Protein AF-A0A1B8FZP6-F1 (afdb_monomer_lite)

pLDDT: mean 86.92, std 11.51, range [44.53, 97.69]

Structure (mmCIF, N/CA/C/O backbone):
data_AF-A0A1B8FZP6-F1
#
_entry.id   AF-A0A1B8FZP6-F1
#
loop_
_atom_site.group_PDB
_atom_site.id
_atom_site.type_symbol
_atom_site.label_atom_id
_atom_site.label_alt_id
_atom_site.label_comp_id
_atom_site.label_asym_id
_atom_site.label_entity_id
_atom_site.label_seq_id
_atom_site.pdbx_PDB_ins_code
_atom_site.Cartn_x
_atom_site.Cartn_y
_atom_site.Cartn_z
_atom_site.occupancy
_atom_site.B_iso_or_equiv
_atom_site.auth_seq_id
_atom_site.auth_comp_id
_atom_site.auth_asym_id
_atom_site.auth_atom_id
_atom_site.pdbx_PDB_model_num
ATOM 1 N N . MET A 1 1 ? -27.871 -13.018 2.503 1.00 44.53 1 MET A N 1
ATOM 2 C CA . MET A 1 1 ? -27.371 -13.431 1.171 1.00 44.53 1 MET A CA 1
ATOM 3 C C . MET A 1 1 ? -26.081 -14.205 1.403 1.00 44.53 1 MET A C 1
ATOM 5 O O . MET A 1 1 ? -25.274 -13.705 2.171 1.00 44.53 1 MET A O 1
ATOM 9 N N . SER A 1 2 ? -25.894 -15.414 0.858 1.00 45.62 2 SER A N 1
ATOM 10 C CA . SER A 1 2 ? -24.596 -16.106 0.991 1.00 45.62 2 SER A CA 1
ATOM 11 C C . SER A 1 2 ? -23.583 -15.505 0.010 1.00 45.62 2 SER A C 1
ATOM 13 O O . SER A 1 2 ? -23.972 -15.082 -1.084 1.00 45.62 2 SER A O 1
ATOM 15 N N . LYS A 1 3 ? -22.302 -15.434 0.404 1.00 56.66 3 LYS A N 1
ATOM 16 C CA . LYS A 1 3 ? -21.200 -14.888 -0.419 1.00 56.66 3 LYS A CA 1
ATOM 17 C C . LYS A 1 3 ? -21.149 -15.534 -1.807 1.00 56.66 3 LYS A C 1
ATOM 19 O O . LYS A 1 3 ? -20.927 -14.857 -2.802 1.00 56.66 3 LYS A O 1
ATOM 24 N N . ASP A 1 4 ? -21.467 -16.819 -1.871 1.00 68.25 4 ASP A N 1
ATOM 25 C CA . ASP A 1 4 ? -21.495 -17.668 -3.067 1.00 68.25 4 ASP A CA 1
ATOM 26 C C . ASP A 1 4 ? -22.556 -17.269 -4.110 1.00 68.25 4 ASP A C 1
ATOM 28 O O . ASP A 1 4 ? -22.518 -17.758 -5.236 1.00 68.25 4 ASP A O 1
ATOM 32 N N . LYS A 1 5 ? -23.494 -16.373 -3.774 1.00 73.19 5 LYS A N 1
ATOM 33 C CA . LYS A 1 5 ? -24.527 -15.873 -4.701 1.00 73.19 5 LYS A CA 1
ATOM 34 C C . LYS A 1 5 ? -24.415 -14.380 -4.998 1.00 73.19 5 LYS A C 1
ATOM 36 O O . LYS A 1 5 ? -25.275 -13.836 -5.695 1.00 73.19 5 LYS A O 1
ATOM 41 N N . TRP A 1 6 ? -23.419 -13.690 -4.443 1.00 78.06 6 TRP A N 1
ATOM 42 C CA . TRP A 1 6 ? -23.277 -12.260 -4.682 1.00 78.06 6 TRP A CA 1
ATOM 43 C C . TRP A 1 6 ? -22.688 -11.998 -6.072 1.00 78.06 6 TRP A C 1
ATOM 45 O O . TRP A 1 6 ? -21.746 -12.649 -6.517 1.00 78.06 6 TRP A O 1
ATOM 55 N N . SER A 1 7 ? -23.258 -11.026 -6.777 1.00 75.12 7 SER A N 1
ATOM 56 C CA . SER A 1 7 ? -22.710 -10.493 -8.022 1.00 75.12 7 SER A CA 1
ATOM 57 C C . SER A 1 7 ? -23.027 -9.001 -8.104 1.00 75.12 7 SER A C 1
ATOM 59 O O . SER A 1 7 ? -24.113 -8.593 -7.664 1.00 75.12 7 SER A O 1
ATOM 61 N N . PRO A 1 8 ? -22.131 -8.177 -8.678 1.00 74.06 8 PRO A N 1
ATOM 62 C CA . PRO A 1 8 ? -22.372 -6.749 -8.823 1.00 74.06 8 PRO A CA 1
ATOM 63 C C . PRO A 1 8 ? -23.678 -6.469 -9.573 1.00 74.06 8 PRO A C 1
ATOM 65 O O . PRO A 1 8 ? -24.039 -7.187 -10.505 1.00 74.06 8 PRO A O 1
ATOM 68 N N . ALA A 1 9 ? -24.391 -5.408 -9.187 1.00 77.94 9 ALA A N 1
ATOM 69 C CA . ALA A 1 9 ? -25.675 -5.054 -9.796 1.00 77.94 9 ALA A CA 1
ATOM 70 C C . ALA A 1 9 ? -25.569 -4.862 -11.317 1.00 77.94 9 ALA A C 1
ATOM 72 O O . ALA A 1 9 ? -26.375 -5.417 -12.052 1.00 77.94 9 ALA A O 1
ATOM 73 N N . TYR A 1 10 ? -24.516 -4.189 -11.799 1.00 76.44 10 TYR A N 1
ATOM 74 C CA . TYR A 1 10 ? -24.289 -4.012 -13.238 1.00 76.44 10 TYR A CA 1
ATOM 75 C C . TYR A 1 10 ? -24.167 -5.354 -13.980 1.00 76.44 10 TYR A C 1
ATOM 77 O O . TYR A 1 10 ? -24.717 -5.495 -15.065 1.00 76.44 10 TYR A O 1
ATOM 85 N N . TYR A 1 11 ? -23.530 -6.361 -13.369 1.00 82.62 11 TYR A N 1
ATOM 86 C CA . TYR A 1 11 ? -23.392 -7.695 -13.954 1.00 82.62 11 TYR A CA 1
ATOM 87 C C . TYR A 1 11 ? -24.747 -8.408 -14.024 1.00 82.62 11 TYR A C 1
ATOM 89 O O . TYR A 1 11 ? -25.107 -8.953 -15.063 1.00 82.62 11 TYR A O 1
ATOM 97 N N . ARG A 1 12 ? -25.537 -8.350 -12.942 1.00 85.94 12 ARG A N 1
ATOM 98 C CA . ARG A 1 12 ? -26.891 -8.937 -12.902 1.00 85.94 12 ARG A CA 1
ATOM 99 C C . ARG A 1 12 ? -27.867 -8.250 -13.857 1.00 85.94 12 ARG A C 1
ATOM 101 O O . ARG A 1 12 ? -28.765 -8.897 -14.379 1.00 85.94 12 ARG A O 1
ATOM 108 N N . GLU A 1 13 ? -27.686 -6.955 -14.077 1.00 89.00 13 GLU A N 1
ATOM 109 C CA . GLU A 1 13 ? -28.527 -6.124 -14.940 1.00 89.00 13 GLU A CA 1
ATOM 110 C C . GLU A 1 13 ? -28.041 -6.091 -16.399 1.00 89.00 13 GLU A C 1
ATOM 112 O O . GLU A 1 13 ? -28.610 -5.368 -17.212 1.00 89.00 13 GLU A O 1
ATOM 117 N N . GLY A 1 14 ? -26.979 -6.833 -16.746 1.00 84.94 14 GLY A N 1
ATOM 118 C CA . GLY A 1 14 ? -26.411 -6.840 -18.099 1.00 84.94 14 GLY A CA 1
ATOM 119 C C . GLY A 1 14 ? -25.887 -5.474 -18.554 1.00 84.94 14 GLY A C 1
ATOM 120 O O . GLY A 1 14 ? -25.764 -5.218 -19.751 1.00 84.94 14 GLY A O 1
ATOM 121 N N . ARG A 1 15 ? -25.604 -4.574 -17.608 1.00 84.31 15 ARG A N 1
ATOM 122 C CA . ARG A 1 15 ? -25.088 -3.237 -17.885 1.00 84.31 15 ARG A CA 1
ATOM 123 C C . ARG A 1 15 ? -23.572 -3.265 -17.915 1.00 84.31 15 ARG A C 1
ATOM 125 O O . ARG A 1 15 ? -22.923 -3.825 -17.032 1.00 84.31 15 ARG A O 1
ATOM 132 N N . GLN A 1 16 ? -23.016 -2.570 -18.897 1.00 76.62 16 GLN A N 1
ATOM 133 C CA . GLN A 1 16 ? -21.594 -2.279 -18.917 1.00 76.62 16 GLN A CA 1
ATOM 134 C C . GLN A 1 16 ? -21.249 -1.399 -17.697 1.00 76.62 16 GLN A C 1
ATOM 136 O O . GLN A 1 16 ? -22.043 -0.516 -17.340 1.00 76.62 16 GLN A O 1
ATOM 141 N N . PRO A 1 17 ? -20.126 -1.641 -17.001 1.00 72.56 17 PRO A N 1
ATOM 142 C CA . PRO A 1 17 ? -19.754 -0.819 -15.860 1.00 72.56 17 PRO A CA 1
ATOM 143 C C . PRO A 1 17 ? -19.568 0.638 -16.280 1.00 72.56 17 PRO A C 1
ATOM 145 O O . PRO A 1 17 ? -19.010 0.905 -17.338 1.00 72.56 17 PRO A O 1
ATOM 148 N N . ALA A 1 18 ? -19.991 1.593 -15.448 1.00 72.38 18 ALA A N 1
ATOM 149 C CA . ALA A 1 18 ? -19.976 3.017 -15.805 1.00 72.38 18 ALA A CA 1
ATOM 150 C C . ALA A 1 18 ? -18.572 3.559 -16.155 1.00 72.38 18 ALA A C 1
ATOM 152 O O . ALA A 1 18 ? -18.456 4.544 -16.879 1.00 72.38 18 ALA A O 1
ATOM 153 N N . TRP A 1 19 ? -17.511 2.908 -15.666 1.00 67.38 19 TRP A N 1
ATOM 154 C CA . TRP A 1 19 ? -16.115 3.241 -15.965 1.00 67.38 19 TRP A CA 1
ATOM 155 C C . TRP A 1 19 ? -15.600 2.667 -17.297 1.00 67.38 19 TRP A C 1
ATOM 157 O O . TRP A 1 19 ? -14.504 3.018 -17.715 1.00 67.38 19 TRP A O 1
ATOM 167 N N . GLU A 1 20 ? -16.379 1.826 -17.983 1.00 67.94 20 GLU A N 1
ATOM 168 C CA . GLU A 1 20 ? -16.031 1.212 -19.275 1.00 67.94 20 GLU A CA 1
ATOM 169 C C . GLU A 1 20 ? -16.861 1.759 -20.447 1.00 67.94 20 GLU A C 1
ATOM 171 O O . GLU A 1 20 ? -16.877 1.166 -21.525 1.00 67.94 20 GLU A O 1
ATOM 176 N N . ILE A 1 21 ? -17.553 2.891 -20.272 1.00 71.75 21 ILE A N 1
ATOM 177 C CA . ILE A 1 21 ? -18.423 3.476 -21.308 1.00 71.75 21 ILE A CA 1
ATOM 178 C C . ILE A 1 21 ? -17.965 4.890 -21.686 1.00 71.75 21 ILE A C 1
ATOM 180 O O . ILE A 1 21 ? -17.521 5.673 -20.844 1.00 71.75 21 ILE A O 1
ATOM 184 N N . GLY A 1 22 ? -18.102 5.243 -22.967 1.00 71.19 22 GLY A N 1
ATOM 185 C CA . GLY A 1 22 ? -17.886 6.603 -23.471 1.00 71.19 22 GLY A CA 1
ATOM 186 C C . GLY A 1 22 ? -16.475 7.143 -23.209 1.00 71.19 22 GLY A C 1
ATOM 187 O O . GLY A 1 22 ? -15.486 6.430 -23.354 1.00 71.19 22 GLY A O 1
ATOM 188 N N . ALA A 1 23 ? -16.380 8.414 -22.806 1.00 63.44 23 ALA A N 1
ATOM 189 C CA . ALA A 1 23 ? -15.099 9.071 -22.534 1.00 63.44 23 ALA A CA 1
ATOM 190 C C . ALA A 1 23 ? -14.308 8.423 -21.377 1.00 63.44 23 ALA A C 1
ATOM 192 O O . ALA A 1 23 ? -13.079 8.500 -21.355 1.00 63.44 23 ALA A O 1
ATOM 193 N N . ALA A 1 24 ? -14.996 7.769 -20.430 1.00 61.31 24 ALA A N 1
ATOM 194 C CA . ALA A 1 24 ? -14.360 7.032 -19.337 1.00 61.31 24 ALA A CA 1
ATOM 195 C C . ALA A 1 24 ? -13.670 5.754 -19.842 1.00 61.31 24 ALA A C 1
ATOM 197 O O . ALA A 1 24 ? -12.573 5.445 -19.386 1.00 61.31 24 ALA A O 1
ATOM 198 N N . ALA A 1 25 ? -14.252 5.092 -20.851 1.00 62.78 25 ALA A N 1
ATOM 199 C CA . ALA A 1 25 ? -13.631 3.956 -21.530 1.00 62.78 25 ALA A CA 1
ATOM 200 C C . ALA A 1 25 ? -12.368 4.374 -22.285 1.00 62.78 25 ALA A C 1
ATOM 202 O O . ALA A 1 25 ? -11.366 3.688 -22.234 1.00 62.78 25 ALA A O 1
ATOM 203 N N . SER A 1 26 ? -12.379 5.513 -22.982 1.00 60.22 26 SER A N 1
ATOM 204 C CA . SER A 1 26 ? -11.210 5.964 -23.754 1.00 60.22 26 SER A CA 1
ATOM 205 C C . SER A 1 26 ? -10.079 6.527 -22.887 1.00 60.22 26 SER A C 1
ATOM 207 O O . SER A 1 26 ? -8.923 6.525 -23.307 1.00 60.22 26 SER A O 1
ATOM 209 N N . ASN A 1 27 ? -10.394 6.980 -21.671 1.00 58.28 27 ASN A N 1
ATOM 210 C CA . ASN A 1 27 ? -9.434 7.489 -20.694 1.00 58.28 27 ASN A CA 1
ATOM 211 C C . ASN A 1 27 ? -9.082 6.398 -19.681 1.00 58.28 27 ASN A C 1
ATOM 213 O O . ASN A 1 27 ? -9.227 6.595 -18.471 1.00 58.28 27 ASN A O 1
ATOM 217 N N . PHE A 1 28 ? -8.627 5.244 -20.188 1.00 56.53 28 PHE A N 1
ATOM 218 C CA . PHE A 1 28 ? -8.322 4.071 -19.366 1.00 56.53 28 PHE A CA 1
ATOM 219 C C . PHE A 1 28 ? -7.474 4.434 -18.148 1.00 56.53 28 PHE A C 1
ATOM 221 O O . PHE A 1 28 ? -7.755 3.946 -17.063 1.00 56.53 28 PHE A O 1
ATOM 228 N N . HIS A 1 29 ? -6.548 5.386 -18.285 1.00 60.22 29 HIS A N 1
ATOM 229 C CA . HIS A 1 29 ? -5.888 6.031 -17.161 1.00 60.22 29 HIS A CA 1
ATOM 230 C C . HIS A 1 29 ? -5.467 7.459 -17.543 1.00 60.22 29 HIS A C 1
ATOM 232 O O . HIS A 1 29 ? -5.290 7.747 -18.729 1.00 60.22 29 HIS A O 1
ATOM 238 N N . ASN A 1 30 ? -5.276 8.355 -16.564 1.00 60.34 30 ASN A N 1
ATOM 239 C CA . ASN A 1 30 ? -4.658 9.666 -16.801 1.00 60.34 30 ASN A CA 1
ATOM 240 C C . ASN A 1 30 ? -3.215 9.453 -17.280 1.00 60.34 30 ASN A C 1
ATOM 242 O O . ASN A 1 30 ? -2.297 9.330 -16.463 1.00 60.34 30 ASN A O 1
ATOM 246 N N . ARG A 1 31 ? -3.042 9.334 -18.603 1.00 63.56 31 ARG A N 1
ATOM 247 C CA . ARG A 1 31 ? -1.748 9.081 -19.234 1.00 63.56 31 ARG A CA 1
ATOM 248 C C . ARG A 1 31 ? -0.778 10.187 -18.852 1.00 63.56 31 ARG A C 1
ATOM 250 O O . ARG A 1 31 ? -1.073 11.369 -19.013 1.00 63.56 31 ARG A O 1
ATOM 257 N N . PHE A 1 32 ? 0.390 9.792 -18.374 1.00 63.59 32 PHE A N 1
ATOM 258 C CA . PHE A 1 32 ? 1.458 10.700 -17.997 1.00 63.59 32 PHE A CA 1
ATOM 259 C C . PHE A 1 32 ? 2.781 10.176 -18.535 1.00 63.59 32 PHE A C 1
ATOM 261 O O . PHE A 1 32 ? 3.175 9.050 -18.241 1.00 63.59 32 PHE A O 1
ATOM 268 N N . GLY A 1 33 ? 3.466 10.990 -19.339 1.00 64.25 33 GLY A N 1
ATOM 269 C CA . GLY A 1 33 ? 4.752 10.604 -19.920 1.00 64.25 33 GLY A CA 1
ATOM 270 C C . GLY A 1 33 ? 4.682 9.376 -20.840 1.00 64.25 33 GLY A C 1
ATOM 271 O O . GLY A 1 33 ? 5.640 8.612 -20.890 1.00 64.25 33 GLY A O 1
ATOM 272 N N . GLY A 1 34 ? 3.561 9.162 -21.541 1.00 71.81 34 GLY A N 1
ATOM 273 C CA . GLY A 1 34 ? 3.368 8.045 -22.474 1.00 71.81 34 GLY A CA 1
ATOM 274 C C . GLY A 1 34 ? 2.282 7.072 -22.014 1.00 71.81 34 GLY A C 1
ATOM 275 O O . GLY A 1 34 ? 1.134 7.470 -21.826 1.00 71.81 34 GLY A O 1
ATOM 276 N N . GLU A 1 35 ? 2.635 5.795 -21.857 1.00 69.44 35 GLU A N 1
ATOM 277 C CA . GLU A 1 35 ? 1.690 4.723 -21.493 1.00 69.44 35 GLU A CA 1
ATOM 278 C C . GLU A 1 35 ? 1.481 4.547 -19.981 1.00 69.44 35 GLU A C 1
ATOM 280 O O . GLU A 1 35 ? 0.660 3.732 -19.564 1.00 69.44 35 GLU A O 1
ATOM 285 N N . LYS A 1 36 ? 2.195 5.320 -19.155 1.00 72.50 36 LYS A N 1
ATOM 286 C CA . LYS A 1 36 ? 2.091 5.250 -17.695 1.00 72.50 36 LYS A CA 1
ATOM 287 C C . LYS A 1 36 ? 0.915 6.064 -17.179 1.00 72.50 36 LYS A C 1
ATOM 289 O O . LYS A 1 36 ? 0.437 6.987 -17.837 1.00 72.50 36 LYS A O 1
ATOM 294 N N . TYR A 1 37 ? 0.498 5.762 -15.957 1.00 76.94 37 TYR A N 1
ATOM 295 C CA . TYR A 1 37 ? -0.507 6.528 -15.235 1.00 76.94 37 TYR A CA 1
ATOM 296 C C . TYR A 1 37 ? -0.031 6.915 -13.847 1.00 76.94 37 TYR A C 1
ATOM 298 O O . TYR A 1 37 ? 0.547 6.112 -13.118 1.00 76.94 37 TYR A O 1
ATOM 306 N N . LEU A 1 38 ? -0.292 8.169 -13.477 1.00 72.50 38 LEU A N 1
ATOM 307 C CA . LEU A 1 38 ? 0.075 8.670 -12.155 1.00 72.50 38 LEU A CA 1
ATOM 308 C C . LEU A 1 38 ? -0.921 8.234 -11.091 1.00 72.50 38 LEU A C 1
ATOM 310 O O . LEU A 1 38 ? -0.531 7.899 -9.985 1.00 72.50 38 LEU A O 1
ATOM 314 N N . TRP A 1 39 ? -2.205 8.209 -11.397 1.00 77.75 39 TRP A N 1
ATOM 315 C CA . TRP A 1 39 ? -3.242 7.878 -10.432 1.00 77.75 39 TRP A CA 1
ATOM 316 C C . TRP A 1 39 ? -4.401 7.230 -11.182 1.00 77.75 39 TRP A C 1
ATOM 318 O O . TRP A 1 39 ? -4.593 7.472 -12.377 1.00 77.75 39 TRP A O 1
ATOM 328 N N . GLY A 1 40 ? -5.172 6.388 -10.500 1.00 76.25 40 GLY A N 1
ATOM 329 C CA . GLY A 1 40 ? -6.408 5.831 -11.056 1.00 76.25 40 GLY A CA 1
ATOM 330 C C . GLY A 1 40 ? -7.380 6.899 -11.602 1.00 76.25 40 GLY A C 1
ATOM 331 O O . GLY A 1 40 ? -7.254 8.104 -11.361 1.00 76.25 40 GLY A O 1
ATOM 332 N N . ASN A 1 41 ? -8.432 6.464 -12.272 1.00 76.88 41 ASN A N 1
ATOM 333 C CA . ASN A 1 41 ? -9.365 7.320 -13.014 1.00 76.88 41 ASN A CA 1
ATOM 334 C C . ASN A 1 41 ? -10.710 7.586 -12.304 1.00 76.88 41 ASN A C 1
ATOM 336 O O . ASN A 1 41 ? -11.557 8.290 -12.845 1.00 76.88 41 ASN A O 1
ATOM 340 N N . THR A 1 42 ? -10.908 7.072 -11.089 1.00 80.94 42 THR A N 1
ATOM 341 C CA . THR A 1 42 ? -12.158 7.196 -10.314 1.00 80.94 42 THR A CA 1
ATOM 342 C C . THR A 1 42 ? -11.995 8.013 -9.020 1.00 80.94 42 THR A C 1
ATOM 344 O O . THR A 1 42 ? -10.919 8.037 -8.424 1.00 80.94 42 THR A O 1
ATOM 347 N N . PRO A 1 43 ? -13.044 8.668 -8.502 1.00 85.38 43 PRO A N 1
ATOM 348 C CA . PRO A 1 43 ? -13.005 9.236 -7.154 1.00 85.38 43 PRO A CA 1
ATOM 349 C C . PRO A 1 43 ? -12.700 8.172 -6.091 1.00 85.38 43 PRO A C 1
ATOM 351 O O . PRO A 1 43 ? -13.016 6.997 -6.271 1.00 85.38 43 PRO A O 1
ATOM 354 N N . ALA A 1 44 ? -12.113 8.577 -4.962 1.00 91.25 44 ALA A N 1
ATOM 355 C CA . ALA A 1 44 ? -11.909 7.667 -3.840 1.00 91.25 44 ALA A CA 1
ATOM 356 C C . ALA A 1 44 ? -13.261 7.180 -3.297 1.00 91.25 44 ALA A C 1
ATOM 358 O O . ALA A 1 44 ? -14.132 7.978 -2.957 1.00 91.25 44 ALA A O 1
ATOM 359 N N . MET A 1 45 ? -13.417 5.863 -3.207 1.00 92.69 45 MET A N 1
ATOM 360 C CA . MET A 1 45 ? -14.633 5.200 -2.734 1.00 92.69 45 MET A CA 1
ATOM 361 C C . MET A 1 45 ? -14.290 4.268 -1.583 1.00 92.69 45 MET A C 1
ATOM 363 O O . MET A 1 45 ? -13.237 3.626 -1.604 1.00 92.69 45 MET A O 1
ATOM 367 N N . ASP A 1 46 ? -15.196 4.197 -0.617 1.00 94.88 46 ASP A N 1
ATOM 368 C CA . ASP A 1 46 ? -15.208 3.149 0.391 1.00 94.88 46 ASP A CA 1
ATOM 369 C C . ASP A 1 46 ? -15.785 1.883 -0.240 1.00 94.88 46 ASP A C 1
ATOM 371 O O . ASP A 1 46 ? -16.980 1.802 -0.518 1.00 94.88 46 ASP A O 1
ATOM 375 N N . VAL A 1 47 ? -14.896 0.942 -0.550 1.00 92.56 47 VAL A N 1
ATOM 376 C CA . VAL A 1 47 ? -15.259 -0.298 -1.243 1.00 92.56 47 VAL A CA 1
ATOM 377 C C . VAL A 1 47 ? -15.941 -1.275 -0.289 1.00 92.56 47 VAL A C 1
ATOM 379 O O . VAL A 1 47 ? -16.745 -2.087 -0.738 1.00 92.56 47 VAL A O 1
ATOM 382 N N . LEU A 1 48 ? -15.641 -1.191 1.010 1.00 94.25 48 LEU A N 1
ATOM 383 C CA . LEU A 1 48 ? -16.246 -2.058 2.013 1.00 94.25 48 LEU A CA 1
ATOM 384 C C . LEU A 1 48 ? -17.648 -1.575 2.371 1.00 94.25 48 LEU A C 1
ATOM 386 O O . LEU A 1 48 ? -18.558 -2.389 2.386 1.00 94.25 48 LEU A O 1
ATOM 390 N N . ASN A 1 49 ? -17.818 -0.276 2.645 1.00 94.00 49 ASN A N 1
ATOM 391 C CA . ASN A 1 49 ? -19.084 0.326 3.080 1.00 94.00 49 ASN A CA 1
ATOM 392 C C . ASN A 1 49 ? -19.819 -0.557 4.113 1.00 94.00 49 ASN A C 1
ATOM 394 O O . ASN A 1 49 ? -20.978 -0.940 3.922 1.00 94.00 49 ASN A O 1
ATOM 398 N N . LEU A 1 50 ? -19.086 -0.931 5.172 1.00 92.00 50 LEU A N 1
ATOM 399 C CA . LEU A 1 50 ? -19.396 -2.075 6.040 1.00 92.00 50 LEU A CA 1
ATOM 400 C C . LEU A 1 50 ? -20.826 -2.040 6.580 1.00 92.00 50 LEU A C 1
ATOM 402 O O . LEU A 1 50 ? -21.525 -3.044 6.558 1.00 92.00 50 LEU A O 1
ATOM 406 N N . GLU A 1 51 ? -21.271 -0.876 7.051 1.00 90.62 51 GLU A N 1
ATOM 407 C CA . GLU A 1 51 ? -22.598 -0.702 7.643 1.00 90.62 51 GLU A CA 1
ATOM 408 C C . GLU A 1 51 ? -23.732 -1.033 6.664 1.00 90.62 51 GLU A C 1
ATOM 410 O O . GLU A 1 51 ? -24.730 -1.631 7.059 1.00 90.62 51 GLU A O 1
ATOM 415 N N . GLN A 1 52 ? -23.575 -0.664 5.392 1.00 90.62 52 GLN A N 1
ATOM 416 C CA . GLN A 1 52 ? -24.617 -0.815 4.373 1.00 90.62 52 GLN A CA 1
ATOM 417 C C . GLN A 1 52 ? -24.545 -2.159 3.640 1.00 90.62 52 GLN A C 1
ATOM 419 O O . GLN A 1 52 ? -25.545 -2.595 3.069 1.00 90.62 52 GLN A O 1
ATOM 424 N N . ASN A 1 53 ? -23.375 -2.801 3.630 1.00 90.25 53 ASN A N 1
ATOM 425 C CA . ASN A 1 53 ? -23.150 -4.059 2.927 1.00 90.25 53 ASN A CA 1
ATOM 426 C C . ASN A 1 53 ? -23.318 -5.267 3.862 1.00 90.25 53 ASN A C 1
ATOM 428 O O . ASN A 1 53 ? -24.329 -5.968 3.792 1.00 90.25 53 ASN A O 1
ATOM 432 N N . GLU A 1 54 ? -22.343 -5.531 4.732 1.00 88.94 54 GLU A N 1
ATOM 433 C CA . GLU A 1 54 ? -22.356 -6.682 5.644 1.00 88.94 54 GLU A CA 1
ATOM 434 C C . GLU A 1 54 ? -23.073 -6.399 6.976 1.00 88.94 54 GLU A C 1
ATOM 436 O O . GLU A 1 54 ? -23.528 -7.330 7.646 1.00 88.94 54 GLU A O 1
ATOM 441 N N . GLY A 1 55 ? -23.203 -5.124 7.343 1.00 89.75 55 GLY A N 1
ATOM 442 C CA . GLY A 1 55 ? -23.750 -4.653 8.610 1.00 89.75 55 GLY A CA 1
ATOM 443 C C . GLY A 1 55 ? -22.710 -4.590 9.733 1.00 89.75 55 GLY A C 1
ATOM 444 O O . GLY A 1 55 ? -21.727 -5.326 9.758 1.00 89.75 55 GLY A O 1
ATOM 445 N N . LEU A 1 56 ? -22.960 -3.732 10.727 1.00 88.62 56 LEU A N 1
ATOM 446 C CA . LEU A 1 56 ? -22.055 -3.528 11.874 1.00 88.62 56 LEU A CA 1
ATOM 447 C C . LEU A 1 56 ? -21.894 -4.766 12.772 1.00 88.62 56 LEU A C 1
ATOM 449 O O . LEU A 1 56 ? -20.939 -4.853 13.536 1.00 88.62 56 LEU A O 1
ATOM 453 N N . ASN A 1 57 ? -22.818 -5.723 12.672 1.00 90.06 57 ASN A N 1
ATOM 454 C CA . ASN A 1 57 ? -22.782 -6.978 13.424 1.00 90.06 57 ASN A CA 1
ATOM 455 C C . ASN A 1 57 ? -21.995 -8.085 12.700 1.00 90.06 57 ASN A C 1
ATOM 457 O O . ASN A 1 57 ? -22.031 -9.238 13.133 1.00 90.06 57 ASN A O 1
ATOM 461 N N . TYR A 1 58 ? -21.338 -7.776 11.578 1.00 89.94 58 TYR A N 1
ATOM 462 C CA . TYR A 1 58 ? -20.522 -8.744 10.857 1.00 89.94 58 TYR A CA 1
ATOM 463 C C . TYR A 1 58 ? -19.346 -9.200 11.731 1.00 89.94 58 TYR A C 1
ATOM 465 O O . TYR A 1 58 ? -18.547 -8.388 12.188 1.00 89.94 58 TYR A O 1
ATOM 473 N N . ALA A 1 59 ? -19.269 -10.506 11.998 1.00 89.00 59 ALA A N 1
ATOM 474 C CA . ALA A 1 59 ? -18.384 -11.053 13.026 1.00 89.00 59 ALA A CA 1
ATOM 475 C C . ALA A 1 59 ? -17.074 -11.644 12.482 1.00 89.00 59 ALA A C 1
ATOM 477 O O . ALA A 1 59 ? -16.119 -11.781 13.245 1.00 89.00 59 ALA A O 1
ATOM 478 N N . ASP A 1 60 ? -17.024 -11.986 11.193 1.00 93.00 60 ASP A N 1
ATOM 479 C CA . ASP A 1 60 ? -15.889 -12.689 10.590 1.00 93.00 60 ASP A CA 1
ATOM 480 C C . ASP A 1 60 ? -14.776 -11.730 10.146 1.00 93.00 60 ASP A C 1
ATOM 482 O O . ASP A 1 60 ? -15.017 -10.561 9.850 1.00 93.00 60 ASP A O 1
ATOM 486 N N . ASP A 1 61 ? -13.554 -12.242 10.005 1.00 95.38 61 ASP A N 1
ATOM 487 C CA . ASP A 1 61 ? -12.446 -11.480 9.424 1.00 95.38 61 ASP A CA 1
ATOM 488 C C . ASP A 1 61 ? -12.751 -11.042 7.973 1.00 95.38 61 ASP A C 1
ATOM 490 O O . ASP A 1 61 ? -13.444 -11.724 7.204 1.00 95.38 61 ASP A O 1
ATOM 494 N N . ILE A 1 62 ? -12.218 -9.880 7.586 1.00 94.75 62 ILE A N 1
ATOM 495 C CA . ILE A 1 62 ? -12.512 -9.223 6.307 1.00 94.75 62 ILE A CA 1
ATOM 496 C C . ILE A 1 62 ? -11.277 -9.256 5.407 1.00 94.75 62 ILE A C 1
ATOM 498 O O . ILE A 1 62 ? -10.202 -8.769 5.761 1.00 94.75 62 ILE A O 1
ATOM 502 N N . ALA A 1 63 ? -11.446 -9.785 4.194 1.00 95.69 63 ALA A N 1
ATOM 503 C CA . ALA A 1 63 ? -10.432 -9.759 3.146 1.00 95.69 63 ALA A CA 1
ATOM 504 C C . ALA A 1 63 ? -10.884 -8.851 1.995 1.00 95.69 63 ALA A C 1
ATOM 506 O O . ALA A 1 63 ? -11.933 -9.074 1.396 1.00 95.69 63 ALA A O 1
ATOM 507 N N . LEU A 1 64 ? -10.075 -7.841 1.678 1.00 96.12 64 LEU A N 1
ATOM 508 C CA . LEU A 1 64 ? -10.324 -6.871 0.615 1.00 96.12 64 LEU A CA 1
ATOM 509 C C . LEU A 1 64 ? -9.307 -7.050 -0.511 1.00 96.12 64 LEU A C 1
ATOM 511 O O . LEU A 1 64 ? -8.103 -7.118 -0.257 1.00 96.12 64 LEU A O 1
ATOM 515 N N . LEU A 1 65 ? -9.788 -7.081 -1.754 1.00 95.62 65 LEU A N 1
ATOM 516 C CA . LEU A 1 65 ? -8.956 -7.120 -2.955 1.00 95.62 65 LEU A CA 1
ATOM 517 C C . LEU A 1 65 ? -9.138 -5.833 -3.766 1.00 95.62 65 LEU A C 1
ATOM 519 O O . LEU A 1 65 ? -10.203 -5.590 -4.327 1.00 95.62 65 LEU A O 1
ATOM 523 N N . PHE A 1 66 ? -8.068 -5.053 -3.885 1.00 94.81 66 PHE A N 1
ATOM 524 C CA . PHE A 1 66 ? -7.974 -3.908 -4.788 1.00 94.81 66 PHE A CA 1
ATOM 525 C C . PHE A 1 66 ? -7.188 -4.333 -6.030 1.00 94.81 66 PHE A C 1
ATOM 527 O O . PHE A 1 66 ? -5.972 -4.140 -6.119 1.00 94.81 66 PHE A O 1
ATOM 534 N N . ALA A 1 67 ? -7.888 -4.994 -6.954 1.00 91.19 67 ALA A N 1
ATOM 535 C CA . ALA A 1 67 ? -7.305 -5.465 -8.203 1.00 91.19 67 ALA A CA 1
ATOM 536 C C . ALA A 1 67 ? -7.019 -4.294 -9.152 1.00 91.19 67 ALA A C 1
ATOM 538 O O . ALA A 1 67 ? -7.874 -3.423 -9.298 1.00 91.19 67 ALA A O 1
ATOM 539 N N . ALA A 1 68 ? -5.842 -4.285 -9.789 1.00 88.69 68 ALA A N 1
ATOM 540 C CA . ALA A 1 68 ? -5.397 -3.176 -10.646 1.00 88.69 68 ALA A CA 1
ATOM 541 C C . ALA A 1 68 ? -5.578 -1.813 -9.945 1.00 88.69 68 ALA A C 1
ATOM 543 O O . ALA A 1 68 ? -6.198 -0.886 -10.462 1.00 88.69 68 ALA A O 1
ATOM 544 N N . SER A 1 69 ? -5.087 -1.753 -8.703 1.00 89.56 69 SER A N 1
ATOM 545 C CA . SER A 1 69 ? -5.395 -0.698 -7.733 1.00 89.56 69 SER A CA 1
ATOM 546 C C . SER A 1 69 ? -5.094 0.720 -8.219 1.00 89.56 69 SER A C 1
ATOM 548 O O . SER A 1 69 ? -5.785 1.652 -7.807 1.00 89.56 69 SER A O 1
ATOM 550 N N . GLY A 1 70 ? -4.075 0.905 -9.063 1.00 89.06 70 GLY A N 1
ATOM 551 C CA . GLY A 1 70 ? -3.592 2.209 -9.496 1.00 89.06 70 GLY A CA 1
ATOM 552 C C . GLY A 1 70 ? -2.914 2.997 -8.376 1.00 89.06 70 GLY A C 1
ATOM 553 O O . GLY A 1 70 ? -1.736 3.318 -8.443 1.00 89.06 70 GLY A O 1
ATOM 554 N N . ASP A 1 71 ? -3.624 3.329 -7.308 1.00 91.44 71 ASP A N 1
ATOM 555 C CA . ASP A 1 71 ? -3.056 3.988 -6.137 1.00 91.44 71 ASP A CA 1
ATOM 556 C C . ASP A 1 71 ? -3.805 3.610 -4.853 1.00 91.44 71 ASP A C 1
ATOM 558 O O . ASP A 1 71 ? -4.715 2.779 -4.854 1.00 91.44 71 ASP A O 1
ATOM 562 N N . LEU A 1 72 ? -3.400 4.193 -3.723 1.00 94.75 72 LEU A N 1
ATOM 563 C CA . LEU A 1 72 ? -3.979 3.848 -2.428 1.00 94.75 72 LEU A CA 1
ATOM 564 C C . LEU A 1 72 ? -5.310 4.569 -2.142 1.00 94.75 72 LEU A C 1
ATOM 566 O O . LEU A 1 72 ? -5.799 4.441 -1.025 1.00 94.75 72 LEU A O 1
ATOM 570 N N . ARG A 1 73 ? -5.919 5.346 -3.057 1.00 93.44 73 ARG A N 1
ATOM 571 C CA . ARG A 1 73 ? -7.069 6.216 -2.709 1.00 93.44 73 ARG A CA 1
ATOM 572 C C . ARG A 1 73 ? -8.236 5.425 -2.122 1.00 93.44 73 ARG A C 1
ATOM 574 O O . ARG A 1 73 ? -8.849 5.848 -1.146 1.00 93.44 73 ARG A O 1
ATOM 581 N N . HIS A 1 74 ? -8.528 4.270 -2.722 1.00 95.06 74 HIS A N 1
ATOM 582 C CA . HIS A 1 74 ? -9.646 3.422 -2.339 1.00 95.06 74 HIS A CA 1
ATOM 583 C C . HIS A 1 74 ? -9.317 2.708 -1.039 1.00 95.06 74 HIS A C 1
ATOM 585 O O . HIS A 1 74 ? -10.164 2.631 -0.158 1.00 95.06 74 HIS A O 1
ATOM 591 N N . VAL A 1 75 ? -8.064 2.276 -0.881 1.00 96.00 75 VAL A N 1
ATOM 592 C CA . VAL A 1 75 ? -7.558 1.679 0.357 1.00 96.00 75 VAL A CA 1
ATOM 593 C C . VAL A 1 75 ? -7.679 2.668 1.512 1.00 96.00 75 VAL A C 1
ATOM 595 O O . VAL A 1 75 ? -8.302 2.353 2.518 1.00 96.00 75 VAL A O 1
ATOM 598 N N . VAL A 1 76 ? -7.151 3.884 1.353 1.00 95.25 76 VAL A N 1
ATOM 599 C CA . VAL A 1 76 ? -7.194 4.935 2.376 1.00 95.25 76 VAL A CA 1
ATOM 600 C C . VAL A 1 76 ? -8.636 5.292 2.717 1.00 95.25 76 VAL A C 1
ATOM 602 O O . VAL A 1 76 ? -8.980 5.315 3.894 1.00 95.25 76 VAL A O 1
ATOM 605 N N . LYS A 1 77 ? -9.497 5.522 1.715 1.00 96.38 77 LYS A N 1
ATOM 606 C CA . LYS A 1 77 ? -10.902 5.873 1.958 1.00 96.38 77 LYS A CA 1
ATOM 607 C C . LYS A 1 77 ? -11.668 4.752 2.661 1.00 96.38 77 LYS A C 1
ATOM 609 O O . LYS A 1 77 ? -12.426 5.039 3.578 1.00 96.38 77 LYS A O 1
ATOM 614 N N . THR A 1 78 ? -11.438 3.504 2.259 1.00 96.50 78 THR A N 1
ATOM 615 C CA . THR A 1 78 ? -12.058 2.326 2.878 1.00 96.50 78 THR A CA 1
ATOM 616 C C . THR A 1 78 ? -11.602 2.174 4.326 1.00 96.50 78 THR A C 1
ATOM 618 O O . THR A 1 78 ? -12.434 2.095 5.218 1.00 96.50 78 THR A O 1
ATOM 621 N N . ILE A 1 79 ? -10.290 2.215 4.590 1.00 94.38 79 ILE A N 1
ATOM 622 C CA . ILE A 1 79 ? -9.745 2.068 5.949 1.00 94.38 79 ILE A CA 1
ATOM 623 C C . ILE A 1 79 ? -10.198 3.216 6.861 1.00 94.38 79 ILE A C 1
ATOM 625 O O . ILE A 1 79 ? -10.573 2.973 8.003 1.00 94.38 79 ILE A O 1
ATOM 629 N N . ALA A 1 80 ? -10.193 4.458 6.368 1.00 94.31 80 ALA A N 1
ATOM 630 C CA . ALA A 1 80 ? -10.604 5.630 7.145 1.00 94.31 80 ALA A CA 1
ATOM 631 C C . ALA A 1 80 ? -12.096 5.625 7.517 1.00 94.31 80 ALA A C 1
ATOM 633 O O . ALA A 1 80 ? -12.484 6.286 8.476 1.00 94.31 80 ALA A O 1
ATOM 634 N N . ASN A 1 81 ? -12.919 4.902 6.758 1.00 95.44 81 ASN A N 1
ATOM 635 C CA . ASN A 1 81 ? -14.349 4.769 6.997 1.00 95.44 81 ASN A CA 1
ATOM 636 C C . ASN A 1 81 ? -14.714 3.525 7.830 1.00 95.44 81 ASN A C 1
ATOM 638 O O . ASN A 1 81 ? -15.898 3.313 8.091 1.00 95.44 81 ASN A O 1
ATOM 642 N N . ILE A 1 82 ? -13.744 2.703 8.256 1.00 93.62 82 ILE A N 1
ATOM 643 C CA . ILE A 1 82 ? -14.035 1.562 9.133 1.00 93.62 82 ILE A CA 1
ATOM 644 C C . ILE A 1 82 ? -14.625 2.099 10.451 1.00 93.62 82 ILE A C 1
ATOM 646 O O . ILE A 1 82 ? -13.987 2.935 11.101 1.00 93.62 82 ILE A O 1
ATOM 650 N N . PRO A 1 83 ? -15.820 1.636 10.865 1.00 91.56 83 PRO A N 1
ATOM 651 C CA . PRO A 1 83 ? -16.439 2.069 12.110 1.00 91.56 83 PRO A CA 1
ATOM 652 C C . PRO A 1 83 ? -15.542 1.815 13.327 1.00 91.56 83 PRO A C 1
ATOM 654 O O . PRO A 1 83 ? -14.808 0.828 13.399 1.00 91.56 83 PRO A O 1
ATOM 657 N N . GLN A 1 84 ? -15.615 2.699 14.321 1.00 88.94 84 GLN A N 1
ATOM 658 C CA . GLN A 1 84 ? -14.921 2.478 15.590 1.00 88.94 84 GLN A CA 1
ATOM 659 C C . GLN A 1 84 ? -15.509 1.267 16.329 1.00 88.94 84 GLN A C 1
ATOM 661 O O . GLN A 1 84 ? -16.709 1.017 16.267 1.00 88.94 84 GLN A O 1
ATOM 666 N N . 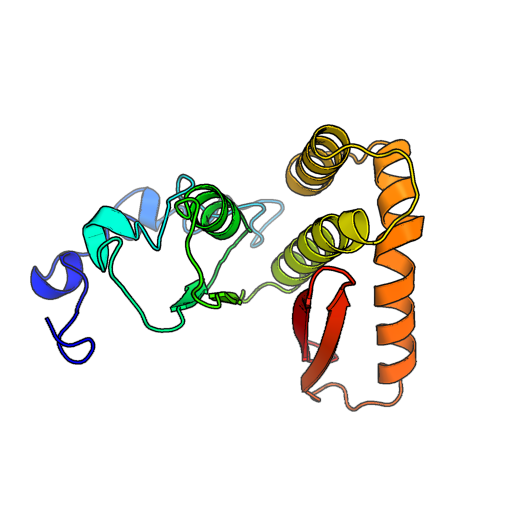GLY A 1 85 ? -14.666 0.530 17.060 1.00 84.81 85 GLY A N 1
ATOM 667 C CA . GLY A 1 85 ? -15.090 -0.630 17.859 1.00 84.81 85 GLY A CA 1
ATOM 668 C C . GLY A 1 85 ? -15.122 -1.963 17.106 1.00 84.81 85 GLY A C 1
ATOM 669 O O . GLY A 1 85 ? -15.418 -2.992 17.705 1.00 84.81 85 GLY A O 1
ATOM 670 N N . ILE A 1 86 ? -14.768 -1.958 15.822 1.00 88.31 86 ILE A N 1
ATOM 671 C CA . ILE A 1 86 ? -14.575 -3.164 15.019 1.00 88.31 86 ILE A CA 1
ATOM 672 C C . ILE A 1 86 ? -13.388 -3.981 15.554 1.00 88.31 86 ILE A C 1
ATOM 674 O O . ILE A 1 86 ? -12.289 -3.454 15.737 1.00 88.31 86 ILE A O 1
ATOM 678 N N . THR A 1 87 ? -13.613 -5.275 15.801 1.00 88.62 87 THR A N 1
ATOM 679 C CA . THR A 1 87 ? -12.606 -6.218 16.328 1.00 88.62 87 THR A CA 1
ATOM 680 C C . THR A 1 87 ? -12.088 -7.200 15.279 1.00 88.62 87 THR A C 1
ATOM 682 O O . THR A 1 87 ? -11.120 -7.914 15.541 1.00 88.62 87 THR A O 1
ATOM 685 N N . GLN A 1 88 ? -12.712 -7.229 14.098 1.00 92.06 88 GLN A N 1
ATOM 686 C CA . GLN A 1 88 ? -12.332 -8.092 12.981 1.00 92.06 88 GLN A CA 1
ATOM 687 C C . GLN A 1 88 ? -10.917 -7.773 12.481 1.00 92.06 88 GLN A C 1
ATOM 689 O O . GLN A 1 88 ? -10.497 -6.611 12.441 1.00 92.06 88 GLN A O 1
ATOM 694 N N . GLN A 1 89 ? -10.187 -8.795 12.029 1.00 93.31 89 GLN A N 1
ATOM 695 C CA . GLN A 1 89 ? -8.932 -8.580 11.316 1.00 93.31 89 GLN A CA 1
ATOM 696 C C . GLN A 1 89 ? -9.195 -8.221 9.855 1.00 93.31 89 GLN A C 1
ATOM 698 O O . GLN A 1 89 ? -10.005 -8.848 9.171 1.00 93.31 89 GLN A O 1
ATOM 703 N N . PHE A 1 90 ? -8.441 -7.243 9.353 1.00 95.19 90 PHE A N 1
ATOM 704 C CA . PHE A 1 90 ? -8.491 -6.825 7.956 1.00 95.19 90 PHE A CA 1
ATOM 705 C C . PHE A 1 90 ? -7.255 -7.298 7.204 1.00 95.19 90 PHE A C 1
ATOM 707 O O . PHE A 1 90 ? -6.126 -6.941 7.542 1.00 95.19 90 PHE A O 1
ATOM 714 N N . THR A 1 91 ? -7.479 -8.044 6.125 1.00 97.19 91 THR A N 1
ATOM 715 C CA . THR A 1 91 ? -6.448 -8.385 5.144 1.00 97.19 91 THR A CA 1
ATOM 716 C C . THR A 1 91 ? -6.704 -7.613 3.861 1.00 97.19 91 THR A C 1
ATOM 718 O O . THR A 1 91 ? -7.665 -7.883 3.147 1.00 97.19 91 THR A O 1
ATOM 721 N N . VAL A 1 92 ? -5.827 -6.664 3.541 1.00 97.50 92 VAL A N 1
ATOM 722 C CA . VAL A 1 92 ? -5.903 -5.888 2.299 1.00 97.50 92 VAL A CA 1
ATOM 723 C C . VAL A 1 92 ? -4.867 -6.412 1.313 1.00 97.50 92 VAL A C 1
ATOM 725 O O . VAL A 1 92 ? -3.668 -6.374 1.579 1.00 97.50 92 VAL A O 1
ATOM 728 N N . THR A 1 93 ? -5.334 -6.892 0.164 1.00 97.38 93 THR A N 1
ATOM 729 C CA . THR A 1 93 ? -4.493 -7.302 -0.961 1.00 97.38 93 THR A CA 1
ATOM 730 C C . THR A 1 93 ? -4.659 -6.312 -2.097 1.00 97.38 93 THR A C 1
ATOM 732 O O . THR A 1 93 ? -5.775 -5.952 -2.464 1.00 97.38 93 THR A O 1
ATOM 735 N N . MET A 1 94 ? -3.545 -5.895 -2.684 1.00 95.88 94 MET A N 1
ATOM 736 C CA . MET A 1 94 ? -3.552 -5.036 -3.856 1.00 95.88 94 MET A CA 1
ATOM 737 C C . MET A 1 94 ? -2.489 -5.465 -4.850 1.00 95.88 94 MET A C 1
ATOM 739 O O . MET A 1 94 ? -1.429 -5.962 -4.465 1.00 95.88 94 MET A O 1
ATOM 743 N N . ASN A 1 95 ? -2.787 -5.273 -6.127 1.00 94.50 95 ASN A N 1
ATOM 744 C CA . ASN A 1 95 ? -1.837 -5.483 -7.203 1.00 94.50 95 ASN A CA 1
ATOM 745 C C . ASN A 1 95 ? -1.972 -4.382 -8.251 1.00 94.50 95 ASN A C 1
ATOM 747 O O . ASN A 1 95 ? -2.948 -3.628 -8.288 1.00 94.50 95 ASN A O 1
ATOM 751 N N . ASP A 1 96 ? -0.962 -4.309 -9.099 1.00 92.12 96 ASP A N 1
ATOM 752 C CA . ASP A 1 96 ? -0.957 -3.479 -10.284 1.00 92.12 96 ASP A CA 1
ATOM 753 C C . ASP A 1 96 ? -0.042 -4.133 -11.328 1.00 92.12 96 ASP A C 1
ATOM 755 O O . ASP A 1 96 ? 0.809 -4.953 -10.966 1.00 92.12 96 ASP A O 1
ATOM 759 N N . ARG A 1 97 ? -0.250 -3.826 -12.612 1.00 88.56 97 ARG A N 1
ATOM 760 C CA . ARG A 1 97 ? 0.613 -4.338 -13.684 1.00 88.56 97 ARG A CA 1
ATOM 761 C C . ARG A 1 97 ? 1.909 -3.531 -13.790 1.00 88.56 97 ARG A C 1
ATOM 763 O O . ARG A 1 97 ? 2.917 -4.072 -14.223 1.00 88.56 97 ARG A O 1
ATOM 770 N N . GLU A 1 98 ? 1.865 -2.244 -13.440 1.00 87.69 98 GLU A N 1
ATOM 771 C CA . GLU A 1 98 ? 2.989 -1.327 -13.590 1.00 87.69 98 GLU A CA 1
ATOM 772 C C . GLU A 1 98 ? 3.851 -1.356 -12.327 1.00 87.69 98 GLU A C 1
ATOM 774 O O . GLU A 1 98 ? 3.401 -1.016 -11.229 1.00 87.69 98 GLU A O 1
ATOM 779 N N . PHE A 1 99 ? 5.125 -1.713 -12.480 1.00 90.44 99 PHE A N 1
ATOM 780 C CA . PHE A 1 99 ? 6.065 -1.769 -11.362 1.00 90.44 99 PHE A CA 1
ATOM 781 C C . PHE A 1 99 ? 6.157 -0.453 -10.593 1.00 90.44 99 PHE A C 1
ATOM 783 O O . PHE A 1 99 ? 6.113 -0.460 -9.365 1.00 90.44 99 PHE A O 1
ATOM 790 N N . ASP A 1 100 ? 6.234 0.677 -11.298 1.00 89.50 100 ASP A N 1
ATOM 791 C CA . ASP A 1 100 ? 6.374 1.997 -10.674 1.00 89.50 100 ASP A CA 1
ATOM 792 C C . ASP A 1 100 ? 5.192 2.326 -9.753 1.00 89.50 100 ASP A C 1
ATOM 794 O O . ASP A 1 100 ? 5.357 2.954 -8.704 1.00 89.50 100 ASP A O 1
ATOM 798 N N . VAL A 1 101 ? 3.999 1.847 -10.111 1.00 90.62 101 VAL A N 1
ATOM 799 C CA . VAL A 1 101 ? 2.795 1.984 -9.295 1.00 90.62 101 VAL A CA 1
ATOM 800 C C . VAL A 1 101 ? 2.908 1.144 -8.027 1.00 90.62 101 VAL A C 1
ATOM 802 O O . VAL A 1 101 ? 2.690 1.659 -6.926 1.00 90.62 101 VAL A O 1
ATOM 805 N N . VAL A 1 102 ? 3.292 -0.131 -8.154 1.00 93.75 102 VAL A N 1
ATOM 806 C CA . VAL A 1 102 ? 3.484 -1.013 -6.993 1.00 93.75 102 VAL A CA 1
ATOM 807 C C . VAL A 1 102 ? 4.587 -0.477 -6.080 1.00 93.75 102 VAL A C 1
ATOM 809 O O . VAL A 1 102 ? 4.413 -0.447 -4.861 1.00 93.75 102 VAL A O 1
ATOM 812 N N . ALA A 1 103 ? 5.690 0.005 -6.652 1.00 94.06 103 ALA A N 1
ATOM 813 C CA . ALA A 1 103 ? 6.809 0.589 -5.927 1.00 94.06 103 ALA A CA 1
ATOM 814 C C . ALA A 1 103 ? 6.385 1.838 -5.143 1.00 94.06 103 ALA A C 1
ATOM 816 O O . ALA A 1 103 ? 6.655 1.922 -3.944 1.00 94.06 103 ALA A O 1
ATOM 817 N N . ARG A 1 104 ? 5.657 2.776 -5.769 1.00 93.88 104 ARG A N 1
ATOM 818 C CA . ARG A 1 104 ? 5.122 3.954 -5.069 1.00 93.88 104 ARG A CA 1
ATOM 819 C C . ARG A 1 104 ? 4.177 3.553 -3.939 1.00 93.88 104 ARG A C 1
ATOM 821 O O . ARG A 1 104 ? 4.320 4.053 -2.825 1.00 93.88 104 ARG A O 1
ATOM 828 N N . ASN A 1 105 ? 3.229 2.657 -4.205 1.00 95.50 105 ASN A N 1
ATOM 829 C CA . ASN A 1 105 ? 2.264 2.204 -3.203 1.00 95.50 105 ASN A CA 1
ATOM 830 C C . ASN A 1 105 ? 2.977 1.534 -2.015 1.00 95.50 105 ASN A C 1
ATOM 832 O O . ASN A 1 105 ? 2.650 1.816 -0.863 1.00 95.50 105 ASN A O 1
ATOM 836 N N . ALA A 1 106 ? 4.010 0.726 -2.272 1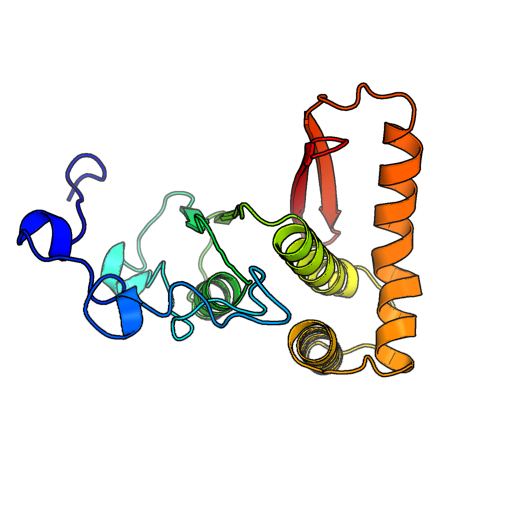.00 96.62 106 ALA A N 1
ATOM 837 C CA . ALA A 1 106 ? 4.842 0.135 -1.229 1.00 96.62 106 ALA A CA 1
ATOM 838 C C . ALA A 1 106 ? 5.607 1.197 -0.419 1.00 96.62 106 ALA A C 1
ATOM 840 O O . ALA A 1 106 ? 5.640 1.107 0.805 1.00 96.62 106 ALA A O 1
ATOM 841 N N . ILE A 1 107 ? 6.179 2.219 -1.066 1.00 96.88 107 ILE A N 1
ATOM 842 C CA . ILE A 1 107 ? 6.873 3.329 -0.387 1.00 96.88 107 ILE A CA 1
ATOM 843 C C . ILE A 1 107 ? 5.914 4.101 0.527 1.00 96.88 107 ILE A C 1
ATOM 845 O O . ILE A 1 107 ? 6.253 4.348 1.683 1.00 96.88 107 ILE A O 1
ATOM 849 N N . LEU A 1 108 ? 4.717 4.441 0.041 1.00 96.50 108 LEU A N 1
ATOM 850 C CA . LEU A 1 108 ? 3.684 5.127 0.823 1.00 96.50 108 LEU A CA 1
ATOM 851 C C . LEU A 1 108 ? 3.257 4.294 2.042 1.00 96.50 108 LEU A C 1
ATOM 853 O O . LEU A 1 108 ? 3.204 4.812 3.156 1.00 96.50 108 LEU A O 1
ATOM 857 N N . LEU A 1 109 ? 3.012 2.991 1.859 1.00 96.25 109 LEU A N 1
ATOM 858 C CA . LEU A 1 109 ? 2.643 2.089 2.954 1.00 96.25 109 LEU A CA 1
ATOM 859 C C . LEU A 1 109 ? 3.776 1.927 3.973 1.00 96.25 109 LEU A C 1
ATOM 861 O O . LEU A 1 109 ? 3.529 1.984 5.175 1.00 96.25 109 LEU A O 1
ATOM 865 N N . LEU A 1 110 ? 5.021 1.763 3.519 1.00 96.19 110 LEU A N 1
ATOM 866 C CA . LEU A 1 110 ? 6.183 1.692 4.406 1.00 96.19 110 LEU A CA 1
ATOM 867 C C . LEU A 1 110 ? 6.356 2.995 5.192 1.00 96.19 110 LEU A C 1
ATOM 869 O O . LEU A 1 110 ? 6.587 2.940 6.397 1.00 96.19 110 LEU A O 1
ATOM 873 N N . LEU A 1 111 ? 6.202 4.159 4.556 1.00 95.12 111 LEU A N 1
ATOM 874 C CA . LEU A 1 111 ? 6.288 5.451 5.240 1.00 95.12 111 LEU A CA 1
ATOM 875 C C . LEU A 1 111 ? 5.201 5.590 6.319 1.00 95.12 111 LEU A C 1
ATOM 877 O O . LEU A 1 111 ? 5.511 5.958 7.451 1.00 95.12 111 LEU A O 1
ATOM 881 N N . ALA A 1 112 ? 3.957 5.230 5.995 1.00 93.62 112 ALA A N 1
ATOM 882 C CA . ALA A 1 112 ? 2.828 5.293 6.924 1.00 93.62 112 ALA A CA 1
ATOM 883 C C . ALA A 1 112 ? 2.948 4.306 8.101 1.00 93.62 112 ALA A C 1
ATOM 885 O O . ALA A 1 112 ? 2.516 4.600 9.213 1.00 93.62 112 ALA A O 1
ATOM 886 N N . LEU A 1 113 ? 3.506 3.115 7.867 1.00 92.56 113 LEU A N 1
ATOM 887 C CA . LEU A 1 113 ? 3.610 2.076 8.894 1.00 92.56 113 LEU A CA 1
ATOM 888 C C . LEU A 1 113 ? 4.854 2.244 9.772 1.00 92.56 113 LEU A C 1
ATOM 890 O O . LEU A 1 113 ? 4.788 2.000 10.973 1.00 92.56 113 LEU A O 1
ATOM 894 N N . THR A 1 114 ? 5.970 2.717 9.212 1.00 90.50 114 THR A N 1
ATOM 895 C CA . THR A 1 114 ? 7.191 3.000 9.991 1.00 90.50 114 THR A CA 1
ATOM 896 C C . THR A 1 114 ? 7.047 4.217 10.895 1.00 90.50 114 THR A C 1
ATOM 898 O O . THR A 1 114 ? 7.715 4.289 11.925 1.00 90.50 114 THR A O 1
ATOM 901 N N . SER A 1 115 ? 6.163 5.164 10.565 1.00 82.06 115 SER A N 1
ATOM 902 C CA . SER A 1 115 ? 5.943 6.337 11.412 1.00 82.06 115 SER A CA 1
ATOM 903 C C . SER A 1 115 ? 5.335 6.018 12.772 1.00 82.06 115 SER A C 1
ATOM 905 O O . SER A 1 115 ? 5.478 6.812 13.693 1.00 82.06 115 SER A O 1
ATOM 907 N N . GLN A 1 116 ? 4.699 4.856 12.898 1.00 73.62 116 GLN A N 1
ATOM 908 C CA . GLN A 1 116 ? 4.122 4.354 14.144 1.00 73.62 116 GLN A CA 1
ATOM 909 C C . GLN A 1 116 ? 5.185 3.735 15.070 1.00 73.62 116 GLN A C 1
ATOM 911 O O . GLN A 1 116 ? 4.951 3.609 16.267 1.00 73.62 116 GLN A O 1
ATOM 916 N N . ASP A 1 117 ? 6.347 3.359 14.524 1.00 71.00 117 ASP A N 1
ATOM 917 C CA . ASP A 1 117 ? 7.417 2.656 15.245 1.00 71.00 117 ASP A CA 1
ATOM 918 C C . ASP A 1 117 ? 8.571 3.593 15.658 1.00 71.00 117 ASP A C 1
ATOM 920 O O . ASP A 1 117 ? 9.470 3.201 16.404 1.00 71.00 117 ASP A O 1
ATOM 924 N N . SER A 1 118 ? 8.574 4.841 15.176 1.00 65.56 118 SER A N 1
ATOM 925 C CA . SER A 1 118 ? 9.639 5.807 15.455 1.00 65.56 118 SER A CA 1
ATOM 926 C C . SER A 1 118 ? 9.382 6.590 16.743 1.00 65.56 118 SER A C 1
ATOM 928 O O . SER A 1 118 ? 8.298 7.133 16.922 1.00 65.56 118 SER A O 1
ATOM 930 N N . LYS A 1 119 ? 10.414 6.768 17.578 1.00 62.69 119 LYS A N 1
ATOM 931 C CA . LYS A 1 119 ? 10.405 7.706 18.724 1.00 62.69 119 LYS A CA 1
ATOM 932 C C . LYS A 1 119 ? 10.513 9.189 18.316 1.00 62.69 119 LYS A C 1
ATOM 934 O O . LYS A 1 119 ? 10.661 10.051 19.175 1.00 62.69 119 LYS A O 1
ATOM 939 N N . GLU A 1 120 ? 10.530 9.481 17.017 1.00 64.94 120 GLU A N 1
ATOM 940 C CA . GLU A 1 120 ? 10.647 10.843 16.488 1.00 64.94 120 GLU A CA 1
ATOM 941 C C . GLU A 1 120 ? 9.335 11.621 16.641 1.00 64.94 120 GLU A C 1
ATOM 943 O O . GLU A 1 120 ? 8.252 11.049 16.575 1.00 64.94 120 GLU A O 1
ATOM 948 N N . ALA A 1 121 ? 9.447 12.944 16.772 1.00 65.69 121 ALA A N 1
ATOM 949 C CA . ALA A 1 121 ? 8.358 13.870 17.091 1.00 65.69 121 ALA A CA 1
ATOM 950 C C . ALA A 1 121 ? 7.323 14.111 15.968 1.00 65.69 121 ALA A C 1
ATOM 952 O O . ALA A 1 121 ? 6.520 15.032 16.088 1.00 65.69 121 ALA A O 1
ATOM 953 N N . ASN A 1 122 ? 7.335 13.331 14.880 1.00 78.31 122 ASN A N 1
ATOM 954 C CA . ASN A 1 122 ? 6.395 13.540 13.778 1.00 78.31 122 ASN A CA 1
ATOM 955 C C . ASN A 1 122 ? 4.989 13.100 14.198 1.00 78.31 122 ASN A C 1
ATOM 957 O O . ASN A 1 122 ? 4.758 11.938 14.541 1.00 78.31 122 ASN A O 1
ATOM 961 N N . THR A 1 123 ? 4.050 14.034 14.146 1.00 84.06 123 THR A N 1
ATOM 962 C CA . THR A 1 123 ? 2.638 13.818 14.451 1.00 84.06 123 THR A CA 1
ATOM 963 C C . THR A 1 123 ? 1.916 13.157 13.266 1.00 84.06 123 THR A C 1
ATOM 965 O O . THR A 1 123 ? 2.421 13.175 12.139 1.00 84.06 123 THR A O 1
ATOM 968 N N . PRO A 1 124 ? 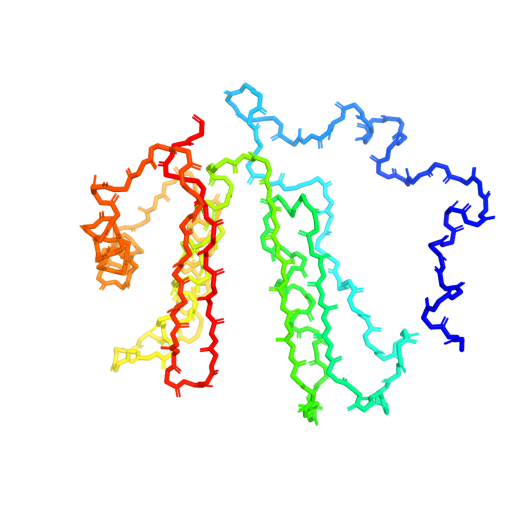0.723 12.558 13.459 1.00 86.75 124 PRO A N 1
ATOM 969 C CA . PRO A 1 124 ? -0.043 11.999 12.344 1.00 86.75 124 PRO A CA 1
ATOM 970 C C . PRO A 1 124 ? -0.304 12.990 11.186 1.00 86.75 124 PRO A C 1
ATOM 972 O O . PRO A 1 124 ? -0.176 12.563 10.037 1.00 86.75 124 PRO A O 1
ATOM 975 N N . PRO A 1 125 ? -0.599 14.287 11.429 1.00 90.19 125 PRO A N 1
ATOM 976 C CA . PRO A 1 125 ? -0.651 15.304 10.376 1.00 90.19 125 PRO A CA 1
ATOM 977 C C . PRO A 1 125 ? 0.639 15.441 9.557 1.00 90.19 125 PRO A C 1
ATOM 979 O O . PRO A 1 125 ? 0.559 15.446 8.332 1.00 90.19 125 PRO A O 1
ATOM 982 N N . ASP A 1 126 ? 1.810 15.462 10.200 1.00 91.56 126 ASP A N 1
ATOM 983 C CA . ASP A 1 126 ? 3.100 15.597 9.500 1.00 91.56 126 ASP A CA 1
ATOM 984 C C . ASP A 1 126 ? 3.337 14.420 8.541 1.00 91.56 126 ASP A C 1
ATOM 986 O O . ASP A 1 126 ? 3.825 14.571 7.420 1.00 91.56 126 ASP A O 1
ATOM 990 N N . ILE A 1 127 ? 2.946 13.215 8.968 1.00 92.75 127 ILE A N 1
ATOM 991 C CA . ILE A 1 127 ? 3.033 12.014 8.133 1.00 92.75 127 ILE A CA 1
ATOM 992 C C . ILE A 1 127 ? 2.017 12.063 6.995 1.00 92.75 127 ILE A C 1
ATOM 994 O O . ILE A 1 127 ? 2.353 11.689 5.873 1.00 92.75 127 ILE A O 1
ATOM 998 N N . ALA A 1 128 ? 0.794 12.529 7.251 1.00 93.88 128 ALA A N 1
ATOM 999 C CA . ALA A 1 128 ? -0.211 12.695 6.208 1.00 93.88 128 ALA A CA 1
ATOM 1000 C C . ALA A 1 128 ? 0.254 13.690 5.131 1.00 93.88 128 ALA A C 1
ATOM 1002 O O . ALA A 1 128 ? 0.141 13.395 3.942 1.00 93.88 128 ALA A O 1
ATOM 1003 N N . GLU A 1 129 ? 0.847 14.816 5.529 1.00 94.81 129 GLU A N 1
ATOM 1004 C CA . GLU A 1 129 ? 1.444 15.791 4.613 1.00 94.81 129 GLU A CA 1
ATOM 1005 C C . GLU A 1 129 ? 2.598 15.178 3.807 1.00 94.81 129 GLU A C 1
ATOM 1007 O O . GLU A 1 129 ? 2.636 15.293 2.580 1.00 94.81 129 GLU A O 1
ATOM 1012 N N . ALA A 1 130 ? 3.498 14.438 4.463 1.00 95.38 130 ALA A N 1
ATOM 1013 C CA . ALA A 1 130 ? 4.580 13.734 3.779 1.00 95.38 130 ALA A CA 1
ATOM 1014 C C . ALA A 1 130 ? 4.052 12.723 2.744 1.00 95.38 130 ALA A C 1
ATOM 1016 O O . ALA A 1 130 ? 4.563 12.666 1.625 1.00 95.38 130 ALA A O 1
ATOM 1017 N N . LEU A 1 131 ? 3.006 11.956 3.078 1.00 95.62 131 LEU A N 1
ATOM 1018 C CA . LEU A 1 131 ? 2.353 11.034 2.144 1.00 95.62 131 LEU A CA 1
ATOM 1019 C C . LEU A 1 131 ? 1.757 11.781 0.945 1.00 95.62 131 LEU A C 1
ATOM 1021 O O . LEU A 1 131 ? 1.946 11.342 -0.187 1.00 95.62 131 LEU A O 1
ATOM 1025 N N . ILE A 1 132 ? 1.090 12.917 1.168 1.00 94.81 132 ILE A N 1
ATOM 1026 C CA . ILE A 1 132 ? 0.537 13.761 0.097 1.00 94.81 132 ILE A CA 1
ATOM 1027 C C . ILE A 1 132 ? 1.650 14.263 -0.826 1.00 94.81 132 ILE A C 1
ATOM 1029 O O . ILE A 1 132 ? 1.498 14.201 -2.048 1.00 94.81 132 ILE A O 1
ATOM 1033 N N . HIS A 1 133 ? 2.784 14.701 -0.275 1.00 95.44 133 HIS A N 1
ATOM 1034 C CA . HIS A 1 133 ? 3.924 15.130 -1.080 1.00 95.44 133 HIS A CA 1
ATOM 1035 C C . HIS A 1 133 ? 4.485 14.005 -1.947 1.00 95.44 133 HIS A C 1
ATOM 1037 O O . HIS A 1 133 ? 4.672 14.202 -3.146 1.00 95.44 133 HIS A O 1
ATOM 1043 N N . VAL A 1 134 ? 4.698 12.819 -1.371 1.00 93.75 134 VAL A N 1
ATOM 1044 C CA . VAL A 1 134 ? 5.173 11.639 -2.117 1.00 93.75 134 VAL A CA 1
ATOM 1045 C C . VAL A 1 134 ? 4.193 11.229 -3.213 1.00 93.75 134 VAL A C 1
ATOM 1047 O O . VAL A 1 134 ? 4.603 10.735 -4.261 1.00 93.75 134 VAL A O 1
ATOM 1050 N N . TRP A 1 135 ? 2.900 11.420 -2.977 1.00 92.44 135 TRP A N 1
ATOM 1051 C CA . TRP A 1 135 ? 1.863 1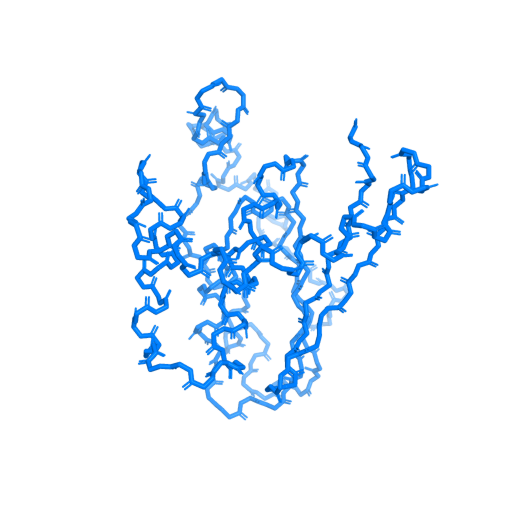0.963 -3.888 1.00 92.44 135 TRP A CA 1
ATOM 1052 C C . TRP A 1 135 ? 1.591 11.944 -5.032 1.00 92.44 135 TRP A C 1
ATOM 1054 O O . TRP A 1 135 ? 1.465 11.512 -6.177 1.00 92.44 135 TRP A O 1
ATOM 1064 N N . TYR A 1 136 ? 1.500 13.245 -4.748 1.00 89.31 136 TYR A N 1
ATOM 1065 C CA . TYR A 1 136 ? 0.932 14.220 -5.687 1.00 89.31 136 TYR A CA 1
ATOM 1066 C C . TYR A 1 136 ? 1.866 15.362 -6.084 1.00 89.31 136 TYR A C 1
ATOM 1068 O O . TYR A 1 136 ? 1.566 16.073 -7.043 1.00 89.31 136 TYR A O 1
ATOM 1076 N N . SER A 1 137 ? 2.975 15.585 -5.376 1.00 90.25 137 SER A N 1
ATOM 1077 C CA . SER A 1 137 ? 3.850 16.715 -5.703 1.00 90.25 137 SER A CA 1
ATOM 1078 C C . SER A 1 137 ? 4.748 16.411 -6.901 1.00 90.25 137 SER A C 1
ATOM 1080 O O . SER A 1 137 ? 5.281 15.314 -7.037 1.00 90.25 137 SER A O 1
ATOM 1082 N N . ALA A 1 138 ? 4.970 17.417 -7.751 1.00 88.25 138 ALA A N 1
ATOM 1083 C CA . ALA A 1 138 ? 5.925 17.329 -8.859 1.00 88.25 138 ALA A CA 1
ATOM 1084 C C . ALA A 1 138 ? 7.388 17.252 -8.378 1.00 88.25 138 ALA A C 1
ATOM 1086 O O . ALA A 1 138 ? 8.262 16.774 -9.099 1.00 88.25 138 ALA A O 1
ATOM 1087 N N . SER A 1 139 ? 7.657 17.721 -7.157 1.00 90.75 139 SER A N 1
ATOM 1088 C CA . SER A 1 139 ? 8.951 17.640 -6.485 1.00 90.75 139 SER A CA 1
ATOM 1089 C C . SER A 1 139 ? 8.764 17.322 -5.001 1.00 90.75 139 SER A C 1
ATOM 1091 O O . SER A 1 139 ? 7.754 17.678 -4.394 1.00 90.75 139 SER A O 1
ATOM 1093 N N . ILE A 1 140 ? 9.738 16.623 -4.415 1.00 94.19 140 ILE A N 1
ATOM 1094 C CA . ILE A 1 140 ? 9.688 16.190 -3.015 1.00 94.19 140 ILE A CA 1
ATOM 1095 C C . ILE A 1 140 ? 10.452 17.195 -2.144 1.00 94.19 140 ILE A C 1
ATOM 1097 O O . ILE A 1 140 ? 11.640 17.414 -2.401 1.00 94.19 140 ILE A O 1
ATOM 1101 N N . PRO A 1 141 ? 9.827 17.779 -1.104 1.00 95.69 141 PRO A N 1
ATOM 1102 C CA . PRO A 1 141 ? 10.527 18.651 -0.165 1.00 95.69 141 PRO A CA 1
ATOM 1103 C C . PRO A 1 141 ? 11.693 17.938 0.531 1.00 95.69 141 PRO A C 1
ATOM 1105 O O . PRO A 1 141 ? 11.619 16.744 0.828 1.00 95.69 141 PRO A O 1
ATOM 1108 N N . SER A 1 142 ? 12.758 18.670 0.867 1.00 96.12 142 SER A N 1
ATOM 1109 C CA . SER A 1 142 ? 13.952 18.102 1.520 1.00 96.12 142 SER A CA 1
ATOM 1110 C C . SER A 1 142 ? 13.651 17.415 2.860 1.00 96.12 142 SER A C 1
ATOM 1112 O O . SER A 1 142 ? 14.300 16.425 3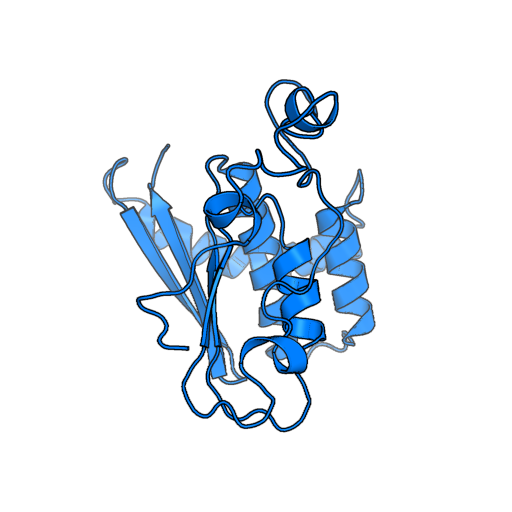.206 1.00 96.12 142 SER A O 1
ATOM 1114 N N . SER A 1 143 ? 12.649 17.902 3.599 1.00 93.31 143 SER A N 1
ATOM 1115 C CA . SER A 1 143 ? 12.158 17.275 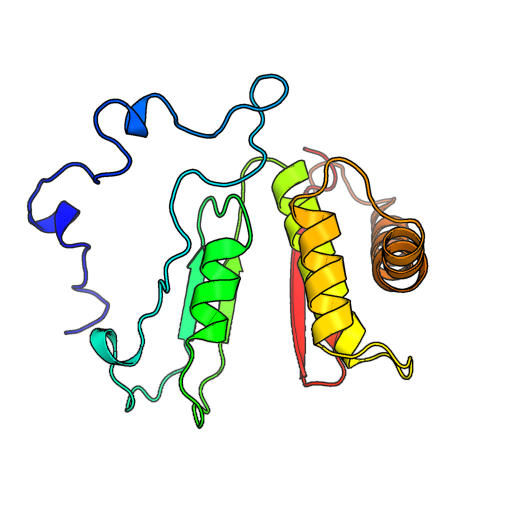4.833 1.00 93.31 143 SER A CA 1
ATOM 1116 C C . SER A 1 143 ? 11.557 15.893 4.557 1.00 93.31 143 SER A C 1
ATOM 1118 O O . SER A 1 143 ? 11.945 14.907 5.180 1.00 93.31 143 SER A O 1
ATOM 1120 N N . VAL A 1 144 ? 10.681 15.794 3.556 1.00 95.06 144 VAL A N 1
ATOM 1121 C CA . VAL A 1 144 ? 10.055 14.535 3.126 1.00 95.06 144 VAL A CA 1
ATOM 1122 C C . VAL A 1 144 ? 11.095 13.572 2.549 1.00 95.06 144 VAL A C 1
ATOM 1124 O O . VAL A 1 144 ? 11.070 12.379 2.850 1.00 95.06 144 VAL A O 1
ATOM 1127 N N . MET A 1 145 ? 12.067 14.076 1.784 1.00 96.12 145 MET A N 1
ATOM 1128 C CA . MET A 1 145 ? 13.182 13.266 1.286 1.00 96.12 145 MET A CA 1
ATOM 1129 C C . MET A 1 145 ? 13.998 12.669 2.438 1.00 96.12 145 MET A C 1
ATOM 1131 O O . MET A 1 145 ? 14.298 11.475 2.424 1.00 96.12 145 MET A O 1
ATOM 1135 N N . SER A 1 146 ? 14.306 13.467 3.463 1.00 94.44 146 SER A N 1
ATOM 1136 C CA . SER A 1 146 ? 14.990 12.987 4.670 1.00 94.44 146 SER A CA 1
ATOM 1137 C C . SER A 1 146 ? 14.183 11.892 5.379 1.00 94.44 146 SER A C 1
ATOM 1139 O O . SER A 1 146 ? 14.745 10.860 5.746 1.00 94.44 146 SER A O 1
ATOM 1141 N N . LEU A 1 147 ? 12.858 12.051 5.499 1.00 93.00 147 LEU A N 1
ATOM 1142 C CA . LEU A 1 147 ? 11.981 11.019 6.069 1.00 93.00 147 LEU A CA 1
ATOM 1143 C C . LEU A 1 147 ? 12.059 9.702 5.285 1.00 93.00 147 LEU A C 1
ATOM 1145 O O . LEU A 1 147 ? 12.235 8.638 5.881 1.00 93.00 147 LEU A O 1
ATOM 1149 N N . LEU A 1 148 ? 11.981 9.758 3.953 1.00 95.44 148 LEU A N 1
ATOM 1150 C CA . LEU A 1 148 ? 12.100 8.574 3.097 1.00 95.44 148 LEU A CA 1
ATOM 1151 C C . LEU A 1 148 ? 13.465 7.892 3.245 1.00 95.44 148 LEU A C 1
ATOM 1153 O O . LEU A 1 148 ? 13.540 6.664 3.345 1.00 95.44 148 LEU A O 1
ATOM 1157 N N . GLN A 1 149 ? 14.544 8.675 3.281 1.00 95.50 149 GLN A N 1
ATOM 1158 C CA . GLN A 1 149 ? 15.907 8.163 3.423 1.00 95.50 149 GLN A CA 1
ATOM 1159 C C . GLN A 1 149 ? 16.153 7.509 4.782 1.00 95.50 149 GLN A C 1
ATOM 1161 O O . GLN A 1 149 ? 16.836 6.488 4.840 1.00 95.50 149 GLN A O 1
ATOM 1166 N N . ASN A 1 150 ? 15.582 8.055 5.853 1.00 92.94 150 ASN A N 1
ATOM 1167 C CA . ASN A 1 150 ? 15.799 7.543 7.202 1.00 92.94 150 ASN A CA 1
ATOM 1168 C C . ASN A 1 150 ? 14.897 6.345 7.523 1.00 92.94 150 ASN A C 1
ATOM 1170 O O . ASN A 1 150 ? 15.315 5.444 8.245 1.00 92.94 150 ASN A O 1
ATOM 1174 N N . ARG A 1 151 ? 13.671 6.309 6.982 1.00 91.69 151 ARG A N 1
ATOM 1175 C CA . ARG A 1 151 ? 12.646 5.332 7.393 1.00 91.69 151 ARG A CA 1
ATOM 1176 C C . ARG A 1 151 ? 12.381 4.238 6.368 1.00 91.69 151 ARG A C 1
ATOM 1178 O O . ARG A 1 151 ? 12.244 3.074 6.731 1.00 91.69 151 ARG A O 1
ATOM 1185 N N . VAL A 1 152 ? 12.320 4.588 5.084 1.00 95.50 152 VAL A N 1
ATOM 1186 C CA . VAL A 1 152 ? 11.913 3.652 4.022 1.00 95.50 152 VAL A CA 1
ATOM 1187 C C . VAL A 1 152 ? 13.125 3.011 3.349 1.00 95.50 152 VAL A C 1
ATOM 1189 O O . VAL A 1 152 ? 13.171 1.791 3.178 1.00 95.50 152 VAL A O 1
ATOM 1192 N N . LYS A 1 153 ? 14.140 3.810 2.998 1.00 96.44 153 LYS A N 1
ATOM 1193 C CA . LYS A 1 153 ? 15.341 3.331 2.294 1.00 96.44 153 LYS A CA 1
ATOM 1194 C C . LYS A 1 153 ? 16.039 2.157 3.000 1.00 96.44 153 LYS A C 1
ATOM 1196 O O . LYS A 1 153 ? 16.369 1.210 2.287 1.00 96.44 153 LYS A O 1
ATOM 1201 N N . PRO A 1 154 ? 16.245 2.134 4.334 1.00 96.00 154 PRO A N 1
ATOM 1202 C CA . PRO A 1 154 ? 16.931 1.016 4.984 1.00 96.00 154 PRO A CA 1
ATOM 1203 C C . PRO A 1 154 ? 16.203 -0.320 4.788 1.00 96.00 154 PRO A C 1
ATOM 1205 O O . PRO A 1 154 ? 16.845 -1.333 4.520 1.00 96.00 154 PRO A O 1
ATOM 1208 N N . LEU A 1 155 ? 14.865 -0.307 4.826 1.00 95.75 155 LEU A N 1
ATOM 1209 C CA . LEU A 1 155 ? 14.031 -1.497 4.634 1.00 95.75 155 LEU A CA 1
ATOM 1210 C C . LEU A 1 155 ? 14.142 -2.056 3.211 1.00 95.75 155 LEU A C 1
ATOM 1212 O O . LEU A 1 155 ? 14.185 -3.272 3.020 1.00 95.75 155 LEU A O 1
ATOM 1216 N N . ILE A 1 156 ? 14.207 -1.167 2.216 1.00 95.12 156 ILE A N 1
ATOM 1217 C CA . ILE A 1 156 ? 14.377 -1.545 0.809 1.00 95.12 156 ILE A CA 1
ATOM 1218 C C . ILE A 1 156 ? 15.804 -2.044 0.560 1.00 95.12 156 ILE A C 1
ATOM 1220 O O . ILE A 1 156 ? 15.981 -3.077 -0.077 1.00 95.12 156 ILE A O 1
ATOM 1224 N N . VAL A 1 157 ? 16.824 -1.363 1.089 1.00 96.06 157 VAL A N 1
ATOM 1225 C CA . VAL A 1 157 ? 18.232 -1.770 0.940 1.00 96.06 157 VAL A CA 1
ATOM 1226 C C . VAL A 1 157 ? 18.481 -3.146 1.565 1.00 96.06 157 VAL A C 1
ATOM 1228 O O . VAL A 1 157 ? 19.121 -3.987 0.935 1.00 96.06 157 VAL A O 1
ATOM 1231 N N . GLU A 1 158 ? 17.939 -3.408 2.758 1.00 94.19 158 GLU A N 1
ATOM 1232 C CA . GLU A 1 158 ? 17.994 -4.726 3.406 1.00 94.19 158 GLU A CA 1
ATOM 1233 C C . GLU A 1 158 ? 17.330 -5.811 2.547 1.00 94.19 158 GLU A C 1
ATOM 1235 O O . GLU A 1 158 ? 17.836 -6.928 2.443 1.00 94.19 158 GLU A O 1
ATOM 1240 N N . LEU A 1 159 ? 16.189 -5.508 1.923 1.00 92.69 159 LEU A N 1
ATOM 1241 C CA . LEU A 1 159 ? 15.532 -6.448 1.022 1.00 92.69 159 LEU A CA 1
ATOM 1242 C C . LEU A 1 159 ? 16.394 -6.714 -0.218 1.00 92.69 159 LEU A C 1
ATOM 1244 O O . LEU A 1 159 ? 16.646 -7.873 -0.542 1.00 92.69 159 LEU A O 1
ATOM 1248 N N . CYS A 1 160 ? 16.879 -5.659 -0.874 1.00 93.00 160 CYS A N 1
ATOM 1249 C CA . CYS A 1 160 ? 17.710 -5.745 -2.073 1.00 93.00 160 CYS A CA 1
ATOM 1250 C C . CYS A 1 160 ? 18.988 -6.565 -1.839 1.00 93.00 160 CYS A C 1
ATOM 1252 O O . CYS A 1 160 ? 19.327 -7.412 -2.667 1.00 93.00 160 CYS A O 1
ATOM 1254 N N . SER A 1 161 ? 19.661 -6.385 -0.697 1.00 94.31 161 SER A N 1
ATOM 1255 C CA . SER A 1 161 ? 20.872 -7.149 -0.368 1.00 94.31 161 SER A CA 1
ATOM 1256 C C . SER A 1 161 ? 20.600 -8.648 -0.200 1.00 94.31 161 SER A C 1
ATOM 1258 O O . SER A 1 161 ? 21.438 -9.468 -0.561 1.00 94.31 161 SER A O 1
ATOM 1260 N N . ARG A 1 162 ? 19.405 -9.035 0.262 1.00 91.69 162 ARG A N 1
ATOM 1261 C CA . ARG A 1 162 ? 19.007 -10.446 0.434 1.00 91.69 162 ARG A CA 1
ATOM 1262 C C . ARG A 1 162 ? 18.598 -11.146 -0.859 1.00 91.69 162 ARG A C 1
ATOM 1264 O O . ARG A 1 162 ? 18.532 -12.376 -0.892 1.00 91.69 162 ARG A O 1
ATOM 1271 N N . ILE A 1 163 ? 18.279 -10.388 -1.906 1.00 93.31 163 ILE A N 1
ATOM 1272 C CA . ILE A 1 163 ? 17.780 -10.934 -3.177 1.00 93.31 163 ILE A CA 1
ATOM 1273 C C . ILE A 1 163 ? 18.816 -10.905 -4.308 1.00 93.31 163 ILE A C 1
ATOM 1275 O O . ILE A 1 163 ? 18.530 -11.355 -5.425 1.00 93.31 163 ILE A O 1
ATOM 1279 N N . VAL A 1 164 ? 20.025 -10.411 -4.028 1.00 92.81 164 VAL A N 1
ATOM 1280 C CA . VAL A 1 164 ? 21.086 -10.200 -5.023 1.00 92.81 164 VAL A CA 1
ATOM 1281 C C . VAL A 1 164 ? 21.446 -11.469 -5.803 1.00 92.81 164 VAL A C 1
ATOM 1283 O O . VAL A 1 164 ? 21.581 -11.395 -7.022 1.00 92.81 164 VAL A O 1
ATOM 1286 N N . ASP A 1 165 ? 21.410 -12.643 -5.167 1.00 94.25 165 ASP A N 1
ATOM 1287 C CA . ASP A 1 165 ? 21.768 -13.929 -5.795 1.00 94.25 165 ASP A CA 1
ATOM 1288 C C . ASP A 1 165 ? 20.563 -14.736 -6.303 1.00 94.25 165 ASP A C 1
ATOM 1290 O O . ASP A 1 165 ? 20.696 -15.861 -6.781 1.00 94.25 165 ASP A O 1
ATOM 1294 N N . LYS A 1 166 ? 19.343 -14.198 -6.188 1.00 94.06 166 LYS A N 1
ATOM 1295 C CA . LYS A 1 166 ? 18.133 -14.918 -6.614 1.00 94.06 166 LYS A CA 1
ATOM 1296 C C . LYS A 1 166 ? 17.964 -14.912 -8.144 1.00 94.06 166 LYS A C 1
ATOM 1298 O O . LYS A 1 166 ? 18.391 -13.954 -8.792 1.00 94.06 166 LYS A O 1
ATOM 1303 N N . PRO A 1 167 ? 17.322 -15.928 -8.745 1.00 92.50 167 PRO A N 1
ATOM 1304 C CA . PRO A 1 167 ? 17.040 -15.937 -10.180 1.00 92.50 167 PRO A CA 1
ATOM 1305 C C . PRO A 1 167 ? 16.187 -14.733 -10.624 1.00 92.50 167 PRO A C 1
ATOM 1307 O O . PRO A 1 167 ? 15.330 -14.295 -9.853 1.00 92.50 167 PRO A O 1
ATOM 1310 N N . PRO A 1 168 ? 16.362 -14.200 -11.850 1.00 90.31 168 PRO A N 1
ATOM 1311 C CA . PRO A 1 168 ? 15.580 -13.060 -12.349 1.00 90.31 168 PRO A CA 1
ATOM 1312 C C . PRO A 1 168 ? 14.060 -13.277 -12.333 1.00 90.31 168 PRO A C 1
ATOM 1314 O O . PRO A 1 168 ? 13.308 -12.366 -12.009 1.00 90.31 168 PRO A O 1
ATOM 1317 N N . ASN A 1 169 ? 13.617 -14.497 -12.629 1.00 91.94 169 ASN A N 1
ATOM 1318 C CA . ASN A 1 169 ? 12.210 -14.890 -12.673 1.00 91.94 169 ASN A CA 1
ATOM 1319 C C . ASN A 1 169 ? 11.648 -15.330 -11.309 1.00 91.94 169 ASN A C 1
ATOM 1321 O O . ASN A 1 169 ? 10.474 -15.692 -11.224 1.00 91.94 169 ASN A O 1
ATOM 1325 N N . ALA A 1 170 ? 12.465 -15.337 -10.251 1.00 92.38 170 ALA A N 1
ATOM 1326 C CA . ALA A 1 170 ? 12.004 -15.733 -8.930 1.00 92.38 170 ALA A CA 1
ATOM 1327 C C . ALA A 1 170 ? 11.013 -14.698 -8.386 1.00 92.38 170 ALA A C 1
ATOM 1329 O O . ALA A 1 170 ? 11.310 -13.502 -8.349 1.00 92.38 170 ALA A O 1
ATOM 1330 N N . VAL A 1 171 ? 9.857 -15.176 -7.922 1.00 93.06 171 VAL A N 1
ATOM 1331 C CA . VAL A 1 171 ? 8.932 -14.377 -7.116 1.00 93.06 171 VAL A CA 1
ATOM 1332 C C . VAL A 1 171 ? 9.440 -14.388 -5.682 1.00 93.06 171 VAL A C 1
ATOM 1334 O O . VAL A 1 171 ? 9.567 -15.441 -5.056 1.00 93.06 171 VAL A O 1
ATOM 1337 N N . LEU A 1 172 ? 9.756 -13.209 -5.169 1.00 94.12 172 LEU A N 1
ATOM 1338 C CA . LEU A 1 172 ? 10.348 -13.007 -3.858 1.00 94.12 172 LEU A CA 1
ATOM 1339 C C . LEU A 1 172 ? 9.367 -12.228 -3.002 1.00 94.12 172 LEU A C 1
ATOM 1341 O O . LEU A 1 172 ? 8.736 -11.285 -3.474 1.00 94.12 172 LEU A O 1
ATOM 1345 N N . ALA A 1 173 ? 9.239 -12.631 -1.741 1.00 94.88 173 ALA A N 1
ATOM 1346 C CA . ALA A 1 173 ? 8.342 -11.984 -0.804 1.00 94.88 173 ALA A CA 1
ATOM 1347 C C . ALA A 1 173 ? 9.067 -11.588 0.479 1.00 94.88 173 ALA A C 1
ATOM 1349 O O . ALA A 1 173 ? 9.875 -12.348 1.015 1.00 94.88 173 ALA A O 1
ATOM 1350 N N . LYS A 1 174 ? 8.725 -10.412 0.998 1.00 96.12 174 LYS A N 1
ATOM 1351 C CA . LYS A 1 174 ? 9.157 -9.920 2.306 1.00 96.12 174 LYS A CA 1
ATOM 1352 C C . LYS A 1 174 ? 7.935 -9.484 3.087 1.00 96.12 174 LYS A C 1
ATOM 1354 O O . LYS A 1 174 ? 7.093 -8.758 2.566 1.00 96.12 174 LYS A O 1
ATOM 1359 N N . THR A 1 175 ? 7.880 -9.912 4.342 1.00 97.56 175 THR A N 1
ATOM 1360 C CA . THR A 1 175 ? 6.899 -9.432 5.311 1.00 97.56 175 THR A CA 1
ATOM 1361 C C . THR A 1 175 ? 7.611 -8.584 6.355 1.00 97.56 175 THR A C 1
ATOM 1363 O O . THR A 1 175 ? 8.545 -9.059 7.006 1.00 97.56 175 THR A O 1
ATOM 1366 N N . TRP A 1 176 ? 7.169 -7.342 6.516 1.00 96.88 176 TRP A N 1
ATOM 1367 C CA . TRP A 1 176 ? 7.512 -6.479 7.642 1.00 96.88 176 TRP A CA 1
ATOM 1368 C C . TRP A 1 176 ? 6.426 -6.591 8.711 1.00 96.88 176 TRP A C 1
ATOM 1370 O O . TRP A 1 176 ? 5.238 -6.682 8.393 1.00 96.88 176 TRP A O 1
ATOM 1380 N N . LYS A 1 177 ? 6.849 -6.602 9.975 1.00 95.44 177 LYS A N 1
ATOM 1381 C CA . LYS A 1 177 ? 5.979 -6.580 11.153 1.00 95.44 177 LYS A CA 1
ATOM 1382 C C . LYS A 1 177 ? 6.302 -5.313 11.935 1.00 95.44 177 LYS A C 1
ATOM 1384 O O . LYS A 1 177 ? 7.477 -5.075 12.201 1.00 95.44 177 LYS A O 1
ATOM 1389 N N . PHE A 1 178 ? 5.281 -4.537 12.269 1.00 92.62 178 PHE A N 1
ATOM 1390 C CA . PHE A 1 178 ? 5.410 -3.255 12.961 1.00 92.62 178 PHE A CA 1
ATOM 1391 C C . PHE A 1 178 ? 5.009 -3.401 14.431 1.00 92.62 178 PHE A C 1
ATOM 1393 O O . PHE A 1 178 ? 4.268 -4.323 14.786 1.00 92.62 178 PHE A O 1
ATOM 1400 N N . SER A 1 179 ? 5.473 -2.494 15.292 1.00 87.69 179 SER A N 1
ATOM 1401 C CA . SER A 1 179 ? 5.259 -2.575 16.750 1.00 87.69 179 SER A CA 1
ATOM 1402 C C . SER A 1 179 ? 3.778 -2.567 17.142 1.00 87.69 179 SER A C 1
ATOM 1404 O O . SER A 1 179 ? 3.379 -3.203 18.113 1.00 87.69 179 SER A O 1
ATOM 1406 N N . THR A 1 180 ? 2.943 -1.925 16.322 1.00 85.19 180 THR A N 1
ATOM 1407 C CA . THR A 1 180 ? 1.485 -1.847 16.505 1.00 85.19 180 THR A CA 1
ATOM 1408 C C . THR A 1 180 ? 0.723 -3.105 16.064 1.00 85.19 180 THR A C 1
ATOM 1410 O O . THR A 1 180 ? -0.496 -3.058 15.917 1.00 85.19 180 THR A O 1
ATOM 1413 N N . GLY A 1 181 ? 1.415 -4.215 15.780 1.00 89.56 181 GLY A N 1
ATOM 1414 C CA . GLY A 1 181 ? 0.818 -5.480 15.329 1.00 89.56 181 GLY A CA 1
ATOM 1415 C C . GLY A 1 181 ? 0.433 -5.513 13.844 1.00 89.56 181 GLY A C 1
ATOM 1416 O O . GLY A 1 181 ? 0.080 -6.567 13.320 1.00 89.56 181 GLY A O 1
ATOM 1417 N N . LYS A 1 182 ? 0.546 -4.382 13.136 1.00 93.12 182 LYS A N 1
ATOM 1418 C CA . LYS A 1 182 ? 0.306 -4.295 11.689 1.00 93.12 182 LYS A CA 1
ATOM 1419 C C . LYS A 1 182 ? 1.403 -5.030 10.920 1.00 93.12 182 LYS A C 1
ATOM 1421 O O . LYS A 1 182 ? 2.555 -5.096 11.357 1.00 93.12 182 LYS A O 1
ATOM 1426 N N . THR A 1 183 ? 1.068 -5.545 9.740 1.00 96.44 183 THR A N 1
ATOM 1427 C CA . THR A 1 183 ? 2.036 -6.199 8.853 1.00 96.44 183 THR A CA 1
ATOM 1428 C C . THR A 1 183 ? 1.891 -5.705 7.420 1.00 96.44 183 THR A C 1
ATOM 1430 O O . THR A 1 183 ? 0.808 -5.313 6.996 1.00 96.44 183 THR A O 1
ATOM 1433 N N . LEU A 1 184 ? 2.996 -5.720 6.676 1.00 97.19 184 LEU A N 1
ATOM 1434 C CA . LEU A 1 184 ? 3.015 -5.443 5.242 1.00 97.19 184 LEU A CA 1
ATOM 1435 C C . LEU A 1 184 ? 3.780 -6.559 4.547 1.00 97.19 184 LEU A C 1
ATOM 1437 O O . LEU A 1 184 ? 4.929 -6.821 4.897 1.00 97.19 184 LEU A O 1
ATOM 1441 N N . ARG A 1 185 ? 3.167 -7.196 3.549 1.00 97.69 185 ARG A N 1
ATOM 1442 C CA . ARG A 1 185 ? 3.828 -8.185 2.696 1.00 97.69 185 ARG A CA 1
ATOM 1443 C C . ARG A 1 185 ? 3.950 -7.642 1.278 1.00 97.69 185 ARG A C 1
ATOM 1445 O O . ARG A 1 185 ? 2.940 -7.375 0.642 1.00 97.69 185 ARG A O 1
ATOM 1452 N N . LEU A 1 186 ? 5.177 -7.541 0.775 1.00 97.06 186 LEU A N 1
ATOM 1453 C CA . LEU A 1 186 ? 5.464 -7.231 -0.625 1.00 97.06 186 LEU A CA 1
ATOM 1454 C C . LEU A 1 186 ? 5.931 -8.501 -1.327 1.00 97.06 186 LEU A C 1
ATOM 1456 O O . LEU A 1 186 ? 6.821 -9.179 -0.814 1.00 97.06 186 LEU A O 1
ATOM 1460 N N . ALA A 1 187 ? 5.340 -8.814 -2.478 1.00 95.44 187 ALA A N 1
ATOM 1461 C CA . ALA A 1 187 ? 5.739 -9.931 -3.326 1.00 95.44 187 ALA A CA 1
ATOM 1462 C C . ALA A 1 187 ? 5.915 -9.444 -4.768 1.00 95.44 187 ALA A C 1
ATOM 1464 O O . ALA A 1 187 ? 4.975 -8.910 -5.347 1.00 95.44 187 ALA A O 1
ATOM 1465 N N . LEU A 1 188 ? 7.113 -9.617 -5.325 1.00 93.56 188 LEU A N 1
ATOM 1466 C CA . LEU A 1 188 ? 7.492 -9.140 -6.657 1.00 93.56 188 LEU A CA 1
ATOM 1467 C C . LEU A 1 188 ? 8.415 -10.150 -7.342 1.00 93.56 188 LEU A C 1
ATOM 1469 O O . LEU A 1 188 ? 9.122 -10.907 -6.672 1.00 93.56 188 LEU A O 1
ATOM 1473 N N . LYS A 1 189 ? 8.444 -10.146 -8.677 1.00 91.31 189 LYS A N 1
ATOM 1474 C CA . LYS A 1 189 ? 9.542 -10.784 -9.413 1.00 91.31 189 LYS A CA 1
ATOM 1475 C C . LYS A 1 189 ? 10.825 -9.984 -9.194 1.00 91.31 189 LYS A C 1
ATOM 1477 O O . LYS A 1 189 ? 10.778 -8.776 -8.983 1.00 91.31 189 LYS A O 1
ATOM 1482 N N . LYS A 1 190 ? 11.984 -10.643 -9.248 1.00 86.94 190 LYS A N 1
ATOM 1483 C CA . LYS A 1 190 ? 13.273 -9.938 -9.146 1.00 86.94 190 LYS A CA 1
ATOM 1484 C C . LYS A 1 190 ? 13.513 -8.993 -10.330 1.00 86.94 190 LYS A C 1
ATOM 1486 O O . LYS A 1 190 ? 14.130 -7.945 -10.147 1.00 86.94 190 LYS A O 1
ATOM 1491 N N . LYS A 1 191 ? 13.085 -9.388 -11.527 1.00 83.88 191 LYS A N 1
ATOM 1492 C CA . LYS A 1 191 ? 13.053 -8.557 -12.732 1.00 83.88 191 LYS A CA 1
ATOM 1493 C C . LYS A 1 191 ? 11.715 -8.768 -13.437 1.00 83.88 191 LYS A C 1
ATOM 1495 O O . LYS A 1 191 ? 11.221 -9.900 -13.441 1.00 83.88 191 LYS A O 1
ATOM 1500 N N . ASP A 1 192 ? 11.169 -7.695 -13.997 1.00 65.75 192 ASP A N 1
ATOM 1501 C CA . ASP A 1 192 ? 10.016 -7.756 -14.900 1.00 65.75 192 ASP A CA 1
ATOM 1502 C C . ASP A 1 192 ? 10.407 -8.232 -16.299 1.00 65.75 192 ASP A C 1
ATOM 1504 O O . ASP A 1 192 ? 11.534 -7.902 -16.746 1.00 65.75 192 ASP A O 1
#

Sequence (192 aa):
MSKDKWSPAYYREGRQPAWEIGAAASNFHNRFGGEKYLWGNTPAMDVLNLEQNEGLNYADDIALLFAASGDLRHVVKTIANIPQGITQQFTVTMNDREFDVVARNAILLLLALTSQDSKEANTPPDIAEALIHVWYSASIPSSVMSLLQNRVKPLIVELCSRIVDKPPNAVLAKTWKFSTGKTLRLALKKKD

Radius of gyration: 18.73 Å; chains: 1; bounding box: 50×36×42 Å

Secondary structure (DSSP, 8-state):
--GGG---HHHHTTPPPGGGSHHHHH-SS-EETTTEESS-SS----S--HHHHT-TT--S-EEEEETT--SSHHHHHHHHTSPTT--S-EEEEE--S-HHHHHHHHHHHHHHHHTTT--S---HHHHHHHHHHHHH-SS--HHHHHHIIIIIHHHHHHHHHHHTTS-TT-EEEEEEE-TTS-EEEEEEES--

Foldseek 3Di:
DDPVPDDDPCVVVVHDPPCCDDPSVVCCAPDDPHNDHLAGDDAADQPCLPCVPVRPPNDEAEEAECEQVRACSNVCRNVVPPDPPDPHHYHYHYDHPDPVSLVLRLLLVQLLQQVVQDPDPQDPVNSVVLSCQSRPNPDHDPVSVVSSVVGPVVVVVVVCVVCVPPDQQDWDKDKDAGPVRDIDIDTDGNHD